Protein AF-A0AAB0A4F9-F1 (afdb_monomer_lite)

Sequence (193 aa):
MYRKQEFYALKTGAAQRNGSITCKDYKPNPCDGDDNRVYEVARSTMNSVENFIMQSMNQLRTELFRALNYKKSVEQQIATEQQKFDQLDRVNSDLVNYINNEYQGAGLSGKSDAVTQLNEIFEHYEQENAKLKNEIRAEEVRNQDKLNELTTVENDVEDLEFQKNNLLKELNECNRTLIILQAIQMNNDYGWT

Foldseek 3Di:
DVVVVVVVVVVVVVVPPPDDDDPVNDDDDPPPDDPVVVVVVVVVVVVVVVVVVVVVVVVVVVVVVVVVVVVVVVVVVVVVVVVVVVVVVVVVVVLQVVLVVLLVVLVHDDDDGSVVSVVVSVVSVVVVVVVVVVVVVVVVVVVVVVVVVVVVVVVVVVVVVVVVVVVVVVVVVVVVVVVVVVVVVVCVVVVDD

pLDDT: mean 82.21, std 19.77, range [41.09, 97.69]

Structure (mmCIF, N/CA/C/O backbone):
data_AF-A0AAB0A4F9-F1
#
_entry.id   AF-A0AAB0A4F9-F1
#
loop_
_atom_site.group_PDB
_atom_site.id
_atom_site.type_symbol
_atom_site.label_atom_id
_atom_site.label_alt_id
_atom_site.label_comp_id
_atom_site.label_asym_id
_atom_site.label_entity_id
_atom_site.label_seq_id
_atom_site.pdbx_PDB_ins_code
_atom_site.Cartn_x
_atom_site.Cartn_y
_atom_site.Cartn_z
_atom_site.occupancy
_atom_site.B_iso_or_equiv
_atom_site.auth_seq_id
_atom_site.auth_comp_id
_atom_site.auth_asym_id
_atom_site.auth_atom_id
_atom_site.pdbx_PDB_model_num
ATOM 1 N N . MET A 1 1 ? -44.468 -38.971 89.617 1.00 54.12 1 MET A N 1
ATOM 2 C CA . MET A 1 1 ? -45.696 -38.994 90.449 1.00 54.12 1 MET A CA 1
ATOM 3 C C . MET A 1 1 ? -45.616 -38.102 91.697 1.00 54.12 1 MET A C 1
ATOM 5 O O . MET A 1 1 ? -46.631 -37.506 92.024 1.00 54.12 1 MET A O 1
ATOM 9 N N . TYR A 1 2 ? -44.443 -37.914 92.318 1.00 41.25 2 TYR A N 1
ATOM 10 C CA . TYR A 1 2 ? -44.255 -37.138 93.563 1.00 41.25 2 TYR A CA 1
ATOM 11 C C . TYR A 1 2 ? -44.703 -35.655 93.504 1.00 41.25 2 TYR A C 1
ATOM 13 O O . TYR A 1 2 ? -45.492 -35.207 94.328 1.00 41.25 2 TYR A O 1
ATOM 21 N N . ARG A 1 3 ? -44.332 -34.913 92.447 1.00 43.09 3 ARG A N 1
ATOM 22 C CA . ARG A 1 3 ? -44.683 -33.479 92.293 1.00 43.09 3 ARG A CA 1
ATOM 23 C C . ARG A 1 3 ? -46.185 -33.185 92.189 1.00 43.09 3 ARG A C 1
ATOM 25 O O . ARG A 1 3 ? -46.627 -32.083 92.493 1.00 43.09 3 ARG A O 1
ATOM 32 N N . LYS A 1 4 ? -46.991 -34.160 91.744 1.00 49.22 4 LYS A N 1
ATOM 33 C CA . LYS A 1 4 ? -48.453 -33.995 91.657 1.00 49.22 4 LYS A CA 1
ATOM 34 C C . LYS A 1 4 ? -49.089 -34.065 93.049 1.00 49.22 4 LYS A C 1
ATOM 36 O O . LYS A 1 4 ? -50.046 -33.347 93.306 1.00 49.22 4 LYS A O 1
ATOM 41 N N . GLN A 1 5 ? -48.540 -34.884 93.947 1.00 48.78 5 GLN A N 1
ATOM 42 C CA . GLN A 1 5 ? -49.024 -35.014 95.324 1.00 48.78 5 GLN A CA 1
ATOM 43 C C . GLN A 1 5 ? -48.669 -33.788 96.176 1.00 48.78 5 GLN A C 1
ATOM 45 O O . GLN A 1 5 ? -49.525 -33.325 96.924 1.00 48.78 5 GLN A O 1
ATOM 50 N N . GLU A 1 6 ? -47.485 -33.192 95.990 1.00 51.84 6 GLU A N 1
ATOM 51 C CA . GLU A 1 6 ? -47.099 -31.935 96.661 1.00 51.84 6 GLU A CA 1
ATOM 52 C C . GLU A 1 6 ? -48.029 -30.769 96.295 1.00 51.84 6 GLU A C 1
ATOM 54 O O . GLU A 1 6 ? -48.472 -30.026 97.170 1.00 51.84 6 GLU A O 1
ATOM 59 N N . PHE A 1 7 ? -48.408 -30.649 95.017 1.00 58.88 7 PHE A N 1
ATOM 60 C CA . PHE A 1 7 ? -49.339 -29.611 94.566 1.00 58.88 7 PHE A CA 1
ATOM 61 C C . PHE A 1 7 ? -50.746 -29.788 95.155 1.00 58.88 7 PHE A C 1
ATOM 63 O O . PHE A 1 7 ? -51.366 -28.817 95.594 1.00 58.88 7 PHE A O 1
ATOM 70 N N . TYR A 1 8 ? -51.255 -31.025 95.202 1.00 52.25 8 TYR A N 1
ATOM 71 C CA . TYR A 1 8 ? -52.563 -31.286 95.802 1.00 52.25 8 TYR A CA 1
ATOM 72 C C . TYR A 1 8 ? -52.555 -31.074 97.319 1.00 52.25 8 TYR A C 1
ATOM 74 O O . TYR A 1 8 ? -53.515 -30.495 97.812 1.00 52.25 8 TYR A O 1
ATOM 82 N N . ALA A 1 9 ? -51.479 -31.439 98.028 1.00 52.88 9 ALA A N 1
ATOM 83 C CA . ALA A 1 9 ? -51.339 -31.219 99.471 1.00 52.88 9 ALA A CA 1
ATOM 84 C C . ALA A 1 9 ? -51.265 -29.725 99.845 1.00 52.88 9 ALA A C 1
ATOM 86 O O . ALA A 1 9 ? -51.894 -29.295 100.812 1.00 52.88 9 ALA A O 1
ATOM 87 N N . LEU A 1 10 ? -50.564 -28.912 99.046 1.00 54.84 10 LEU A N 1
ATOM 88 C CA . LEU A 1 10 ? -50.535 -27.453 99.208 1.00 54.84 10 LEU A CA 1
ATOM 89 C C . LEU A 1 10 ? -51.909 -26.821 98.937 1.00 54.84 10 LEU A C 1
ATOM 91 O O . LEU A 1 10 ? -52.322 -25.900 99.643 1.00 54.84 10 LEU A O 1
ATOM 95 N N . LYS A 1 11 ? -52.656 -27.353 97.961 1.00 51.41 11 LYS A N 1
ATOM 96 C CA . LYS A 1 11 ? -54.004 -26.880 97.622 1.00 51.41 11 LYS A CA 1
ATOM 97 C C . LYS A 1 11 ? -55.040 -27.227 98.699 1.00 51.41 11 LYS A C 1
ATOM 99 O O . LYS A 1 11 ? -55.881 -26.387 99.012 1.00 51.41 11 LYS A O 1
ATOM 104 N N . THR A 1 12 ? -54.985 -28.422 99.293 1.00 50.44 12 THR A N 1
ATOM 105 C CA . THR A 1 12 ? -55.867 -28.790 100.417 1.00 50.44 12 THR A CA 1
ATOM 106 C C . THR A 1 12 ? -55.486 -28.082 101.716 1.00 50.44 12 THR A C 1
ATOM 108 O O . THR A 1 12 ? -56.384 -27.673 102.448 1.00 50.44 12 THR A O 1
ATOM 111 N N . GLY A 1 13 ? -54.194 -27.852 101.979 1.00 49.22 13 GLY A N 1
ATOM 112 C CA . GLY A 1 13 ? -53.738 -27.086 103.145 1.00 49.22 13 GLY A CA 1
ATOM 113 C C . GLY A 1 13 ? -54.144 -25.606 103.106 1.00 49.22 13 GLY A C 1
ATOM 114 O O . GLY A 1 13 ? -54.479 -25.029 104.141 1.00 49.22 13 GLY A O 1
ATOM 115 N N . ALA A 1 14 ? -54.187 -25.002 101.914 1.00 46.56 14 ALA A N 1
ATOM 116 C CA . ALA A 1 14 ? -54.653 -23.626 101.729 1.00 46.56 14 ALA A CA 1
ATOM 117 C C . ALA A 1 14 ? -56.174 -23.474 101.933 1.00 46.56 14 ALA A C 1
ATOM 119 O O . ALA A 1 14 ? -56.624 -22.445 102.428 1.00 46.56 14 ALA A O 1
ATOM 120 N N . ALA A 1 15 ? -56.965 -24.505 101.616 1.00 46.28 15 ALA A N 1
ATOM 121 C CA . ALA A 1 15 ? -58.424 -24.476 101.759 1.00 46.28 15 ALA A CA 1
ATOM 122 C C . ALA A 1 15 ? -58.923 -24.686 103.206 1.00 46.28 15 ALA A C 1
ATOM 124 O O . ALA A 1 15 ? -60.074 -24.377 103.503 1.00 46.28 15 ALA A O 1
ATOM 125 N N . GLN A 1 16 ? -58.080 -25.183 104.121 1.00 44.38 16 GLN A N 1
ATOM 126 C CA . GLN A 1 16 ? -58.454 -25.416 105.526 1.00 44.38 16 GLN A CA 1
ATOM 127 C C . GLN A 1 16 ? -58.268 -24.201 106.449 1.00 44.38 16 GLN A C 1
ATOM 129 O O . GLN A 1 16 ? -58.711 -24.234 107.595 1.00 44.38 16 GLN A O 1
ATOM 134 N N . ARG A 1 17 ? -57.674 -23.097 105.976 1.00 47.41 17 ARG A N 1
ATOM 135 C CA . ARG A 1 17 ? -57.556 -21.851 106.756 1.00 47.41 17 ARG A CA 1
ATOM 136 C C . ARG A 1 17 ? -58.770 -20.954 106.524 1.00 47.41 17 ARG A C 1
ATOM 138 O O . ARG A 1 17 ? -58.655 -19.839 106.028 1.00 47.41 17 ARG A O 1
ATOM 145 N N . ASN A 1 18 ? -59.948 -21.472 106.858 1.00 45.03 18 ASN A N 1
ATOM 146 C CA . ASN A 1 18 ? -61.193 -20.719 106.808 1.00 45.03 18 ASN A CA 1
ATOM 147 C C . ASN A 1 18 ? -61.399 -20.016 108.158 1.00 45.03 18 ASN A C 1
ATOM 149 O O . ASN A 1 18 ? -61.970 -20.568 109.094 1.00 45.03 18 ASN A O 1
ATOM 153 N N . GLY A 1 19 ? -60.860 -18.804 108.260 1.00 44.47 19 GLY A N 1
ATOM 154 C CA . GLY A 1 19 ? -61.033 -17.904 109.393 1.00 44.47 19 GLY A CA 1
ATOM 155 C C . GLY A 1 19 ? -60.689 -16.487 108.957 1.00 44.47 19 GLY A C 1
ATOM 156 O O . GLY A 1 19 ? -59.522 -16.127 108.948 1.00 44.47 19 GLY A O 1
ATOM 157 N N . SER A 1 20 ? -61.713 -15.746 108.520 1.00 47.78 20 SER A N 1
ATOM 158 C CA . SER A 1 20 ? -61.776 -14.290 108.293 1.00 47.78 20 SER A CA 1
ATOM 159 C C . SER A 1 20 ? -60.460 -13.508 108.484 1.00 47.78 20 SER A C 1
ATOM 161 O O . SER A 1 20 ? -60.265 -12.866 109.515 1.00 47.78 20 SER A O 1
ATOM 163 N N . ILE A 1 21 ? -59.588 -13.491 107.472 1.00 46.03 21 ILE A N 1
ATOM 164 C CA . ILE A 1 21 ? -58.507 -12.499 107.385 1.00 46.03 21 ILE A CA 1
ATOM 165 C C . ILE A 1 21 ? -59.094 -11.291 106.658 1.00 46.03 21 ILE A C 1
ATOM 167 O O . ILE A 1 21 ? -59.344 -11.345 105.453 1.00 46.03 21 ILE A O 1
ATOM 171 N N . THR A 1 22 ? -59.359 -10.206 107.382 1.00 48.16 22 THR A N 1
ATOM 172 C CA . THR A 1 22 ? -59.687 -8.932 106.735 1.00 48.16 22 THR A CA 1
ATOM 173 C C . THR A 1 22 ? -58.421 -8.323 106.138 1.00 48.16 22 THR A C 1
ATOM 175 O O . THR A 1 22 ? -57.346 -8.457 106.713 1.00 48.16 22 THR A O 1
ATOM 178 N N . CYS A 1 23 ? -58.519 -7.617 105.002 1.00 43.09 23 CYS A N 1
ATOM 179 C CA . CYS A 1 23 ? -57.364 -7.008 104.312 1.00 43.09 23 CYS A CA 1
ATOM 180 C C . CYS A 1 23 ? -56.484 -6.095 105.193 1.00 43.09 23 CYS A C 1
ATOM 182 O O . CYS A 1 23 ? -55.385 -5.740 104.782 1.00 43.09 23 CYS A O 1
ATOM 184 N N . LYS A 1 24 ? -56.946 -5.708 106.390 1.00 41.47 24 LYS A N 1
ATOM 185 C CA . LYS A 1 24 ? -56.169 -4.942 107.372 1.00 41.47 24 LYS A CA 1
ATOM 186 C C . LYS A 1 24 ? -55.088 -5.764 108.089 1.00 41.47 24 LYS A C 1
ATOM 188 O O . LYS A 1 24 ? -54.148 -5.166 108.599 1.00 41.47 24 LYS A O 1
ATOM 193 N N . ASP A 1 25 ? -55.182 -7.094 108.078 1.00 41.09 25 ASP A N 1
ATOM 194 C CA . ASP A 1 25 ? -54.281 -7.993 108.818 1.00 41.09 25 ASP A CA 1
ATOM 195 C C . ASP A 1 25 ? -53.193 -8.632 107.933 1.00 41.09 25 ASP A C 1
ATOM 197 O O . ASP A 1 25 ? -52.356 -9.399 108.411 1.00 41.09 25 ASP A O 1
ATOM 201 N N . TYR A 1 26 ? -53.168 -8.312 106.633 1.00 44.12 26 TYR A N 1
ATOM 202 C CA . TYR A 1 26 ? -52.135 -8.790 105.716 1.00 44.12 26 TYR A CA 1
ATOM 203 C C . TYR A 1 26 ? -50.852 -7.966 105.884 1.00 44.12 26 TYR A C 1
ATOM 205 O O . TYR A 1 26 ? -50.706 -6.890 105.304 1.00 44.12 26 TYR A O 1
ATOM 213 N N . LYS A 1 27 ? -49.891 -8.480 106.659 1.00 42.53 27 LYS A N 1
ATOM 214 C CA . LYS A 1 27 ? -48.492 -8.053 106.535 1.00 42.53 27 LYS A CA 1
ATOM 215 C C . LYS A 1 27 ? -47.838 -8.877 105.424 1.00 42.53 27 LYS A C 1
ATOM 217 O O . LYS A 1 27 ? -47.766 -10.098 105.577 1.00 42.53 27 LYS A O 1
ATOM 222 N N . PRO A 1 28 ? -47.355 -8.259 104.329 1.00 46.09 28 PRO A N 1
ATOM 223 C CA . PRO A 1 28 ? -46.547 -8.974 103.355 1.00 46.09 28 PRO A CA 1
ATOM 224 C C . PRO A 1 28 ? -45.347 -9.581 104.079 1.00 46.09 28 PRO A C 1
ATOM 226 O O . PRO A 1 28 ? -44.628 -8.881 104.794 1.00 46.09 28 PRO A O 1
ATOM 229 N N . ASN A 1 29 ? -45.165 -10.889 103.923 1.00 41.88 29 ASN A N 1
ATOM 230 C CA . ASN A 1 29 ? -43.947 -11.561 104.345 1.00 41.88 29 ASN A CA 1
ATOM 231 C C . ASN A 1 29 ? -42.782 -10.894 103.591 1.00 41.88 29 ASN A C 1
ATOM 233 O O . ASN A 1 29 ? -42.865 -10.832 102.358 1.00 41.88 29 ASN A O 1
ATOM 237 N N . PRO A 1 30 ? -41.747 -10.355 104.265 1.00 44.12 30 PRO A N 1
ATOM 238 C CA . PRO A 1 30 ? -40.578 -9.861 103.562 1.00 44.12 30 PRO A CA 1
ATOM 239 C C . PRO A 1 30 ? -39.970 -11.076 102.871 1.00 44.12 30 PRO A C 1
ATOM 241 O O . PRO A 1 30 ? -39.515 -12.022 103.513 1.00 44.12 30 PRO A O 1
ATOM 244 N N . CYS A 1 31 ? -40.090 -11.111 101.550 1.00 44.94 31 CYS A N 1
ATOM 245 C CA . CYS A 1 31 ? -39.469 -12.140 100.744 1.00 44.94 31 CYS A CA 1
ATOM 246 C C . CYS A 1 31 ? -37.973 -11.826 100.718 1.00 44.94 31 CYS A C 1
ATOM 248 O O . CYS A 1 31 ? -37.474 -11.189 99.796 1.00 44.94 31 CYS A O 1
ATOM 250 N N . ASP A 1 32 ? -37.271 -12.234 101.773 1.00 48.50 32 ASP A N 1
ATOM 251 C CA . ASP A 1 32 ? -35.822 -12.360 101.758 1.00 48.50 32 ASP A CA 1
ATOM 252 C C . ASP A 1 32 ? -35.464 -13.449 100.741 1.00 48.50 32 ASP A C 1
ATOM 254 O O . ASP A 1 32 ? -35.518 -14.644 101.030 1.00 48.50 32 ASP A O 1
ATOM 258 N N . GLY A 1 33 ? -35.121 -13.020 99.526 1.00 48.00 33 GLY A N 1
ATOM 259 C CA . GLY A 1 33 ? -34.446 -13.857 98.539 1.00 48.00 33 GLY A CA 1
ATOM 260 C C . GLY A 1 33 ? -35.228 -14.090 97.254 1.00 48.00 33 GLY A C 1
ATOM 261 O O . GLY A 1 33 ? -35.796 -15.157 97.077 1.00 48.00 33 GLY A O 1
ATOM 262 N N . ASP A 1 34 ? -35.194 -13.118 96.340 1.00 47.97 34 ASP A N 1
ATOM 263 C CA . ASP A 1 34 ? -34.836 -13.377 94.929 1.00 47.97 34 ASP A CA 1
ATOM 264 C C . ASP A 1 34 ? -34.801 -12.099 94.073 1.00 47.97 34 ASP A C 1
ATOM 266 O O . ASP A 1 34 ? -34.350 -12.152 92.932 1.00 47.97 34 ASP A O 1
ATOM 270 N N . ASP A 1 35 ? -35.205 -10.935 94.596 1.00 48.03 35 ASP A N 1
ATOM 271 C CA . ASP A 1 35 ? -35.247 -9.689 93.809 1.00 48.03 35 ASP A CA 1
ATOM 272 C C . ASP A 1 35 ? -33.879 -9.300 93.222 1.00 48.03 35 ASP A C 1
ATOM 274 O O . ASP A 1 35 ? -33.797 -8.914 92.057 1.00 48.03 35 ASP A O 1
ATOM 278 N N . ASN A 1 36 ? -32.781 -9.503 93.962 1.00 52.56 36 ASN A N 1
ATOM 279 C CA . ASN A 1 36 ? -31.425 -9.302 93.432 1.00 52.56 36 ASN A CA 1
ATOM 280 C C . ASN A 1 36 ? -31.087 -10.275 92.295 1.00 52.56 36 ASN A C 1
ATOM 282 O O . ASN A 1 36 ? -30.420 -9.891 91.341 1.00 52.56 36 ASN A O 1
ATOM 286 N N . ARG A 1 37 ? -31.565 -11.519 92.364 1.00 51.38 37 ARG A N 1
ATOM 287 C CA . ARG A 1 37 ? -31.289 -12.547 91.357 1.00 51.38 37 ARG A CA 1
ATOM 288 C C . ARG A 1 37 ? -32.115 -12.321 90.096 1.00 51.38 37 ARG A C 1
ATOM 290 O O . ARG A 1 37 ? -31.598 -12.475 88.995 1.00 51.38 37 ARG A O 1
ATOM 297 N N . VAL A 1 38 ? -33.371 -11.898 90.241 1.00 54.81 38 VAL A N 1
ATOM 298 C CA . VAL A 1 38 ? -34.219 -11.461 89.122 1.00 54.81 38 VAL A CA 1
ATOM 299 C C . VAL A 1 38 ? -33.610 -10.230 88.448 1.00 54.81 38 VAL A C 1
ATOM 301 O O . VAL A 1 38 ? -33.528 -10.194 87.222 1.00 54.81 38 VAL A O 1
ATOM 304 N N . TYR A 1 39 ? -33.110 -9.262 89.223 1.00 55.03 39 TYR A N 1
ATOM 305 C CA . TYR A 1 39 ? -32.440 -8.076 88.686 1.00 55.03 39 TYR A CA 1
ATOM 306 C C . TYR A 1 39 ? -31.108 -8.418 87.995 1.00 55.03 39 TYR A C 1
ATOM 308 O O . TYR A 1 39 ? -30.830 -7.905 86.913 1.00 55.03 39 TYR A O 1
ATOM 316 N N . GLU A 1 40 ? -30.298 -9.320 88.557 1.00 55.12 40 GLU A N 1
ATOM 317 C CA . GLU A 1 40 ? -29.045 -9.797 87.954 1.00 55.12 40 GLU A CA 1
ATOM 318 C C . GLU A 1 40 ? -29.274 -10.614 86.680 1.00 55.12 40 GLU A C 1
ATOM 320 O O . GLU A 1 40 ? -28.569 -10.408 85.693 1.00 55.12 40 GLU A O 1
ATOM 325 N N . VAL A 1 41 ? -30.273 -11.502 86.660 1.00 60.50 41 VAL A N 1
ATOM 326 C CA . VAL A 1 41 ? -30.636 -12.283 85.468 1.00 60.50 41 VAL A CA 1
ATOM 327 C C . VAL A 1 41 ? -31.206 -11.368 84.389 1.00 60.50 41 VAL A C 1
ATOM 329 O O . VAL A 1 41 ? -30.777 -11.452 83.241 1.00 60.50 41 VAL A O 1
ATOM 332 N N . ALA A 1 42 ? -32.110 -10.445 84.726 1.00 59.41 42 ALA A N 1
ATOM 333 C CA . ALA A 1 42 ? -32.633 -9.475 83.765 1.00 59.41 42 ALA A CA 1
ATOM 334 C C . ALA A 1 42 ? -31.511 -8.594 83.192 1.00 59.41 42 ALA A C 1
ATOM 336 O O . ALA A 1 42 ? -31.433 -8.411 81.977 1.00 59.41 42 ALA A O 1
ATOM 337 N N . ARG A 1 43 ? -30.583 -8.126 84.036 1.00 57.50 43 ARG A N 1
ATOM 338 C CA . ARG A 1 43 ? -29.433 -7.314 83.618 1.00 57.50 43 ARG A CA 1
ATOM 339 C C . ARG A 1 43 ? -28.419 -8.104 82.787 1.00 57.50 43 ARG A C 1
ATOM 341 O O . ARG A 1 43 ? -27.911 -7.570 81.806 1.00 57.50 43 ARG A O 1
ATOM 348 N N . SER A 1 44 ? -28.147 -9.370 83.114 1.00 60.06 44 SER A N 1
ATOM 349 C CA . SER A 1 44 ? -27.257 -10.217 82.305 1.00 60.06 44 SER A CA 1
ATOM 350 C C . SER A 1 44 ? -27.880 -10.551 80.946 1.00 60.06 44 SER A C 1
ATOM 352 O O . SER A 1 44 ? -27.186 -10.528 79.929 1.00 60.06 44 SER A O 1
ATOM 354 N N . THR A 1 45 ? -29.197 -10.770 80.906 1.00 63.31 45 THR A N 1
ATOM 355 C CA . THR A 1 45 ? -29.938 -11.043 79.669 1.00 63.31 45 THR A CA 1
ATOM 356 C C . THR A 1 45 ? -30.009 -9.794 78.789 1.00 63.31 45 THR A C 1
ATOM 358 O O . THR A 1 45 ? -29.769 -9.885 77.589 1.00 63.31 45 THR A O 1
ATOM 361 N N . MET A 1 46 ? -30.245 -8.613 79.372 1.00 65.25 46 MET A N 1
ATOM 362 C CA . MET A 1 46 ? -30.195 -7.334 78.652 1.00 65.25 46 MET A CA 1
ATOM 363 C C . MET A 1 46 ? -28.799 -7.051 78.088 1.00 65.25 46 MET A C 1
ATOM 365 O O . MET A 1 46 ? -28.686 -6.782 76.897 1.00 65.25 46 MET A O 1
ATOM 369 N N . ASN A 1 47 ? -27.738 -7.214 78.885 1.00 67.94 47 ASN A N 1
ATOM 370 C CA . ASN A 1 47 ? -26.359 -7.043 78.410 1.00 67.94 47 ASN A CA 1
ATOM 371 C C . ASN A 1 47 ? -26.000 -8.046 77.294 1.00 67.94 47 ASN A C 1
ATOM 373 O O . ASN A 1 47 ? -25.262 -7.716 76.370 1.00 67.94 47 ASN A O 1
ATOM 377 N N . SER A 1 48 ? -26.511 -9.279 77.367 1.00 69.75 48 SER A N 1
ATOM 378 C CA . SER A 1 48 ? -26.332 -10.307 76.332 1.00 69.75 48 SER A CA 1
ATOM 379 C C . SER A 1 48 ? -27.002 -9.912 75.011 1.00 69.75 48 SER A C 1
ATOM 381 O O . SER A 1 48 ? -26.374 -9.967 73.952 1.00 69.75 48 SER A O 1
ATOM 383 N N . VAL A 1 49 ? -28.251 -9.441 75.075 1.00 74.31 49 VAL A N 1
ATOM 384 C CA . VAL A 1 49 ? -28.999 -8.957 73.907 1.00 74.31 49 VAL A CA 1
ATOM 385 C C . VAL A 1 49 ? -28.335 -7.717 73.306 1.00 74.31 49 VAL A C 1
ATOM 387 O O . VAL A 1 49 ? -28.170 -7.640 72.091 1.00 74.31 49 VAL A O 1
ATOM 390 N N . GLU A 1 50 ? -27.897 -6.774 74.135 1.00 74.38 50 GLU A N 1
ATOM 391 C CA . GLU A 1 50 ? -27.232 -5.547 73.692 1.00 74.38 50 GLU A CA 1
ATOM 392 C C . GLU A 1 50 ? -25.890 -5.845 73.001 1.00 74.38 50 GLU A C 1
ATOM 394 O O . GLU A 1 50 ? -25.628 -5.341 71.906 1.00 74.38 50 GLU A O 1
ATOM 399 N N . ASN A 1 51 ? -25.092 -6.766 73.556 1.00 80.06 51 ASN A N 1
ATOM 400 C CA . ASN A 1 51 ? -23.858 -7.247 72.928 1.00 80.06 51 ASN A CA 1
ATOM 401 C C . ASN A 1 51 ? -24.117 -7.962 71.593 1.00 80.06 51 ASN A C 1
ATOM 403 O O . ASN A 1 51 ? -23.394 -7.726 70.622 1.00 80.06 51 ASN A O 1
ATOM 407 N N . PHE A 1 52 ? -25.150 -8.805 71.513 1.00 82.69 52 PHE A N 1
ATOM 408 C CA . PHE A 1 52 ? -25.527 -9.490 70.273 1.00 82.69 52 PHE A CA 1
ATOM 409 C C . PHE A 1 52 ? -25.975 -8.502 69.183 1.00 82.69 52 PHE A C 1
ATOM 411 O O . PHE A 1 52 ? -25.563 -8.622 68.025 1.00 82.69 52 PHE A O 1
ATOM 418 N N . ILE A 1 53 ? -26.765 -7.487 69.549 1.00 83.44 53 ILE A N 1
ATOM 419 C CA . ILE A 1 53 ? -27.187 -6.413 68.638 1.00 83.44 53 ILE A CA 1
ATOM 420 C C . ILE A 1 53 ? -25.972 -5.613 68.158 1.00 83.44 53 ILE A C 1
ATOM 422 O O . ILE A 1 53 ? -25.841 -5.376 66.956 1.00 83.44 53 ILE A O 1
ATOM 426 N N . MET A 1 54 ? -25.051 -5.244 69.055 1.00 86.38 54 MET A N 1
ATOM 427 C CA . MET A 1 54 ? -23.813 -4.548 68.686 1.00 86.38 54 MET A CA 1
ATOM 428 C C . MET A 1 54 ? -22.945 -5.366 67.724 1.00 86.38 5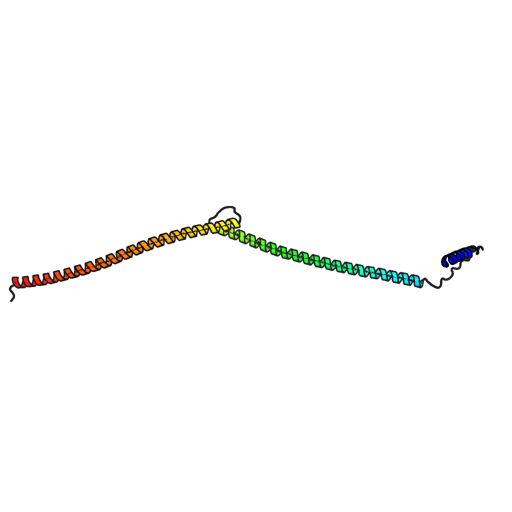4 MET A C 1
ATOM 430 O O . MET A 1 54 ? -22.447 -4.824 66.736 1.00 86.38 54 MET A O 1
ATOM 434 N N . GLN A 1 55 ? -22.771 -6.666 67.977 1.00 85.62 55 GLN A N 1
ATOM 435 C CA . GLN A 1 55 ? -22.006 -7.553 67.096 1.00 85.62 55 GLN A CA 1
ATOM 436 C C . GLN A 1 55 ? -22.656 -7.678 65.716 1.00 85.62 55 GLN A C 1
ATOM 438 O O . GLN A 1 55 ? -21.972 -7.513 64.705 1.00 85.62 55 GLN A O 1
ATOM 443 N N . SER A 1 56 ? -23.974 -7.876 65.673 1.00 86.88 56 SER A N 1
ATOM 444 C CA . SER A 1 56 ? -24.737 -7.975 64.424 1.00 86.88 56 SER A CA 1
ATOM 445 C C . SER A 1 56 ? -24.666 -6.673 63.616 1.00 86.88 56 SER A C 1
ATOM 447 O O . SER A 1 56 ? -24.420 -6.691 62.411 1.00 86.88 56 SER A O 1
ATOM 449 N N . MET A 1 57 ? -24.794 -5.519 64.280 1.00 88.81 57 MET A N 1
ATOM 450 C CA . MET A 1 57 ? -24.649 -4.197 63.657 1.00 88.81 57 MET A CA 1
ATOM 451 C C . MET A 1 57 ? -23.234 -3.955 63.119 1.00 88.81 57 MET A C 1
ATOM 453 O O . MET A 1 57 ? -23.073 -3.383 62.040 1.00 88.81 57 MET A O 1
ATOM 457 N N . ASN A 1 58 ? -22.198 -4.402 63.833 1.00 91.62 58 ASN A N 1
ATOM 458 C CA . ASN A 1 58 ? -20.812 -4.290 63.373 1.00 91.62 58 ASN A CA 1
ATOM 459 C C . ASN A 1 58 ? -20.518 -5.196 62.170 1.00 91.62 58 ASN A C 1
ATOM 461 O O . ASN A 1 58 ? -19.797 -4.778 61.259 1.00 91.62 58 ASN A O 1
ATOM 465 N N . GLN A 1 59 ? -21.092 -6.401 62.126 1.00 90.88 59 GLN A N 1
ATOM 466 C CA . GLN A 1 59 ? -21.003 -7.285 60.961 1.00 90.88 59 GLN A CA 1
ATOM 467 C C . GLN A 1 59 ? -21.682 -6.652 59.741 1.00 90.88 59 GLN A C 1
ATOM 469 O O . GLN A 1 59 ? -21.029 -6.478 58.712 1.00 90.88 59 GLN A O 1
ATOM 474 N N . LEU A 1 60 ? -22.924 -6.181 59.891 1.00 92.75 60 LEU A N 1
ATOM 475 C CA . LEU A 1 60 ? -23.665 -5.470 58.840 1.00 92.75 60 LEU A CA 1
ATOM 476 C C . LEU A 1 60 ? -22.916 -4.239 58.316 1.00 92.75 60 LEU A C 1
ATOM 478 O O . LEU A 1 60 ? -22.821 -4.034 57.108 1.00 92.75 60 LEU A O 1
ATOM 482 N N . ARG A 1 61 ? -22.334 -3.424 59.205 1.00 92.75 61 ARG A N 1
ATOM 483 C CA . ARG A 1 61 ? -21.509 -2.270 58.804 1.00 92.75 61 ARG A CA 1
ATOM 484 C C . ARG A 1 61 ? -20.285 -2.698 58.004 1.00 92.75 61 ARG A C 1
ATOM 486 O O . ARG A 1 61 ? -19.957 -2.062 57.007 1.00 92.75 61 ARG A O 1
ATOM 493 N N . THR A 1 62 ? -19.619 -3.767 58.429 1.00 93.38 62 THR A N 1
ATOM 494 C CA . THR A 1 62 ? -18.434 -4.296 57.742 1.00 93.38 62 THR A CA 1
ATOM 495 C C . THR A 1 62 ? -18.783 -4.797 56.342 1.00 93.38 62 THR A C 1
ATOM 497 O O . THR A 1 62 ? -18.079 -4.486 55.381 1.00 93.38 62 THR A O 1
ATOM 500 N N . GLU A 1 63 ? -19.883 -5.537 56.209 1.00 94.31 63 GLU A N 1
ATOM 501 C CA . GLU A 1 63 ? -20.388 -6.017 54.920 1.00 94.31 63 GLU A CA 1
ATOM 502 C C . GLU A 1 63 ? -20.807 -4.865 54.008 1.00 94.31 63 GLU A C 1
ATOM 504 O O . GLU A 1 63 ? -20.434 -4.854 52.835 1.00 94.31 63 GLU A O 1
ATOM 509 N N . LEU A 1 64 ? -21.478 -3.847 54.554 1.00 95.19 64 LEU A N 1
ATOM 510 C CA . LEU A 1 64 ? -21.823 -2.638 53.812 1.00 95.19 64 LEU A CA 1
ATOM 511 C C . LEU A 1 64 ? -20.570 -1.923 53.288 1.00 95.19 64 LEU A C 1
ATOM 513 O O . LEU A 1 64 ? -20.518 -1.567 52.113 1.00 95.19 64 LEU A O 1
ATOM 517 N N . PHE A 1 65 ? -19.532 -1.758 54.114 1.00 95.56 65 PHE A N 1
ATOM 518 C CA . PHE A 1 65 ? -18.260 -1.178 53.671 1.00 95.56 65 PHE A CA 1
ATOM 519 C C . PHE A 1 65 ? -17.593 -2.009 52.570 1.00 95.56 65 PHE A C 1
ATOM 521 O O . PHE A 1 65 ? -17.103 -1.446 51.591 1.00 95.56 65 PHE A O 1
ATOM 528 N N . ARG A 1 66 ? -17.597 -3.343 52.688 1.00 93.69 66 ARG A N 1
ATOM 529 C CA . ARG A 1 66 ? -17.079 -4.234 51.636 1.00 93.69 66 ARG A CA 1
ATOM 530 C C . ARG A 1 66 ? -17.855 -4.075 50.332 1.00 93.69 66 ARG A C 1
ATOM 532 O O . ARG A 1 66 ? -17.231 -3.935 49.284 1.00 93.69 66 ARG A O 1
ATOM 539 N N . ALA A 1 67 ? -19.185 -4.039 50.394 1.00 95.31 67 ALA A N 1
ATOM 540 C CA . ALA A 1 67 ? -20.040 -3.860 49.225 1.00 95.31 67 ALA A CA 1
ATOM 541 C C . ALA A 1 67 ? -19.826 -2.490 48.560 1.00 95.31 67 ALA A C 1
ATOM 543 O O . ALA A 1 67 ? -19.701 -2.414 47.339 1.00 95.31 67 ALA A O 1
ATOM 544 N N . LEU A 1 68 ? -19.712 -1.416 49.348 1.00 95.19 68 LEU A N 1
ATOM 545 C CA . LEU A 1 68 ? -19.418 -0.071 48.842 1.00 95.19 68 LEU A CA 1
ATOM 546 C C . LEU A 1 68 ? -18.040 0.002 48.173 1.00 95.19 68 LEU A C 1
ATOM 548 O O . LEU A 1 68 ? -17.911 0.573 47.091 1.00 95.19 68 LEU A O 1
ATOM 552 N N . ASN A 1 69 ? -17.021 -0.613 48.778 1.00 95.75 69 ASN A N 1
ATOM 553 C CA . ASN A 1 69 ? -15.681 -0.678 48.195 1.00 95.75 69 ASN A CA 1
ATOM 554 C C . ASN A 1 69 ? -15.665 -1.492 46.896 1.00 95.75 69 ASN A C 1
ATOM 556 O O . ASN A 1 69 ? -15.051 -1.070 45.918 1.00 95.75 69 ASN A O 1
ATOM 560 N N . TYR A 1 70 ? -16.373 -2.623 46.863 1.00 95.75 70 TYR A N 1
ATOM 561 C CA . TYR A 1 70 ? -16.511 -3.431 45.656 1.00 95.75 70 TYR A CA 1
ATOM 562 C C . TYR A 1 70 ? -17.215 -2.656 44.538 1.00 95.75 70 TYR A C 1
ATOM 564 O O . TYR A 1 70 ? -16.691 -2.581 43.430 1.00 95.75 70 TYR A O 1
ATOM 572 N N . LYS A 1 71 ? -18.339 -1.992 44.841 1.00 96.69 71 LYS A N 1
ATOM 573 C CA . LYS A 1 71 ? -19.047 -1.125 43.889 1.00 96.69 71 LYS A CA 1
ATOM 574 C C . LYS A 1 71 ? -18.111 -0.067 43.299 1.00 96.69 71 LYS A C 1
ATOM 576 O O . LYS A 1 71 ? -18.038 0.061 42.082 1.00 96.69 71 LYS A O 1
ATOM 581 N N . LYS A 1 72 ? -17.352 0.635 44.145 1.00 96.44 72 LYS A N 1
ATOM 582 C CA . LYS A 1 72 ? -16.391 1.651 43.695 1.00 96.44 72 LYS A CA 1
ATOM 583 C C . LYS A 1 72 ? -15.305 1.059 42.788 1.00 96.44 72 LYS A C 1
ATOM 585 O O . LYS A 1 72 ? -14.942 1.674 41.791 1.00 96.44 72 LYS A O 1
ATOM 590 N N . SER A 1 73 ? -14.805 -0.136 43.109 1.00 97.06 73 SER A N 1
ATOM 591 C CA . SER A 1 73 ? -13.835 -0.841 42.261 1.00 97.06 73 SER A CA 1
ATOM 592 C C . SER A 1 73 ? -14.420 -1.194 40.892 1.00 97.06 73 SER A C 1
ATOM 594 O O . SER A 1 73 ? -13.723 -1.067 39.889 1.00 97.06 73 SER A O 1
ATOM 596 N N . VAL A 1 74 ? -15.682 -1.628 40.834 1.00 97.38 74 VAL A N 1
ATOM 597 C CA . VAL A 1 74 ? -16.366 -1.939 39.570 1.00 97.38 74 VAL A CA 1
ATOM 598 C C . VAL A 1 74 ? -16.587 -0.668 38.746 1.00 97.38 74 VAL A C 1
ATOM 600 O O . VAL A 1 74 ? -16.293 -0.660 37.556 1.00 97.38 74 VAL A O 1
ATOM 603 N N . GLU A 1 75 ? -17.022 0.431 39.366 1.00 97.44 75 GLU A N 1
ATOM 604 C CA . GLU A 1 75 ? -17.181 1.729 38.688 1.00 97.44 75 GLU A CA 1
ATOM 605 C C . GLU A 1 75 ? -15.861 2.220 38.070 1.00 97.44 75 GLU A C 1
ATOM 607 O O . GLU A 1 75 ? -15.845 2.708 36.940 1.00 97.44 75 GLU A O 1
ATOM 612 N N . GLN A 1 76 ? -14.737 2.035 38.769 1.00 97.06 76 GLN A N 1
ATOM 613 C CA . GLN A 1 76 ? -13.407 2.358 38.241 1.00 97.06 76 GLN A CA 1
ATOM 614 C C . GLN A 1 76 ? -13.007 1.468 37.057 1.00 97.06 76 GLN A C 1
ATOM 616 O O . GLN A 1 76 ? -12.433 1.967 36.086 1.00 97.06 76 GLN A O 1
ATOM 621 N N . GLN A 1 77 ? -13.316 0.168 37.111 1.00 97.31 77 GLN A N 1
ATOM 622 C CA . GLN A 1 77 ? -13.068 -0.751 35.995 1.00 97.31 77 GLN A CA 1
ATOM 623 C C . GLN A 1 77 ? -13.894 -0.358 34.768 1.00 97.31 77 GLN A C 1
ATOM 625 O O . GLN A 1 77 ? -13.337 -0.255 33.680 1.00 97.31 77 GLN A O 1
ATOM 630 N N . ILE A 1 78 ? -15.181 -0.045 34.949 1.00 97.62 78 ILE A N 1
ATOM 631 C CA . ILE A 1 78 ? -16.060 0.425 33.868 1.00 97.62 78 ILE A CA 1
ATOM 632 C C . ILE A 1 78 ? -15.494 1.693 33.225 1.00 97.62 78 ILE A C 1
ATOM 634 O O . ILE A 1 78 ? -15.375 1.756 32.006 1.00 97.62 78 ILE A O 1
ATOM 638 N N . ALA A 1 79 ? -15.093 2.684 34.027 1.00 97.12 79 ALA A N 1
ATOM 639 C CA . ALA A 1 79 ? -14.512 3.919 33.504 1.00 97.12 79 ALA A CA 1
ATOM 640 C C . ALA A 1 79 ? -13.214 3.667 32.714 1.00 97.12 79 ALA A C 1
ATOM 642 O O . ALA A 1 79 ? -12.982 4.295 31.683 1.00 97.12 79 ALA A O 1
ATOM 643 N N . THR A 1 80 ? -12.385 2.730 33.178 1.00 97.50 80 THR A N 1
ATOM 644 C CA . THR A 1 80 ? -11.132 2.359 32.504 1.00 97.50 80 THR A CA 1
ATOM 645 C C . THR A 1 80 ? -11.396 1.667 31.168 1.00 97.50 80 THR A C 1
ATOM 647 O O . THR A 1 80 ? -10.771 2.007 30.166 1.00 97.50 80 THR A O 1
ATOM 650 N N . GLU A 1 81 ? -12.329 0.715 31.126 1.00 97.19 81 GLU A N 1
ATOM 651 C CA . GLU A 1 81 ? -12.688 0.029 29.882 1.00 97.19 81 GLU A CA 1
ATOM 652 C C . GLU A 1 81 ? -13.377 0.976 28.892 1.00 97.19 81 GLU A C 1
ATOM 654 O O . GLU A 1 81 ? -13.079 0.926 27.701 1.00 97.19 81 GLU A O 1
ATOM 659 N N . GLN A 1 82 ? -14.200 1.914 29.373 1.00 97.62 82 GLN A N 1
ATOM 660 C CA . GLN A 1 82 ? -14.787 2.948 28.520 1.00 97.62 82 GLN A CA 1
ATOM 661 C C . GLN A 1 82 ? -13.708 3.828 27.878 1.00 97.62 82 GLN A C 1
ATOM 663 O O . GLN A 1 82 ? -13.758 4.079 26.680 1.00 97.62 82 GLN A O 1
ATOM 668 N N . GLN A 1 83 ? -12.685 4.240 28.634 1.00 97.44 83 GLN A N 1
ATOM 669 C CA . GLN A 1 83 ? -11.569 5.006 28.068 1.00 97.44 83 GLN A CA 1
ATOM 670 C C . GLN A 1 83 ? -10.818 4.233 26.978 1.00 97.44 83 GLN A C 1
ATOM 672 O O . GLN A 1 83 ? -10.432 4.826 25.972 1.00 97.44 83 GLN A O 1
ATOM 677 N N . LYS A 1 84 ? -10.610 2.921 27.154 1.00 97.38 84 LYS A N 1
ATOM 678 C CA . LYS A 1 84 ? -9.992 2.076 26.119 1.00 97.38 84 LYS A CA 1
ATOM 679 C C . LYS A 1 84 ? -10.877 1.967 24.883 1.00 97.38 84 LYS A C 1
ATOM 681 O O . LYS A 1 84 ? -10.369 2.062 23.770 1.00 97.38 84 LYS A O 1
ATOM 686 N N . PHE A 1 85 ? -12.182 1.787 25.074 1.00 97.69 85 PHE A N 1
ATOM 687 C CA . PHE A 1 85 ? -13.145 1.758 23.978 1.00 97.69 85 PHE A CA 1
ATOM 688 C C . PHE A 1 85 ? -13.111 3.067 23.181 1.00 97.69 85 PHE A C 1
ATOM 690 O O . PHE A 1 85 ? -12.931 3.033 21.969 1.00 97.69 85 PHE A O 1
ATOM 697 N N . ASP A 1 86 ? -13.170 4.214 23.860 1.00 97.50 86 ASP A N 1
ATOM 698 C CA . ASP A 1 86 ? -13.130 5.531 23.218 1.00 97.50 86 ASP A CA 1
ATOM 699 C C . ASP A 1 86 ? -11.813 5.762 22.451 1.00 97.50 86 ASP A C 1
ATOM 701 O O . ASP A 1 86 ? -11.793 6.424 21.414 1.00 97.50 86 ASP A O 1
ATOM 705 N N . GLN A 1 87 ? -10.690 5.228 22.949 1.00 97.00 87 GLN A N 1
ATOM 706 C CA . GLN A 1 87 ? -9.407 5.268 22.239 1.00 97.00 87 GLN A CA 1
ATOM 707 C C . GLN A 1 87 ? -9.431 4.413 20.969 1.00 97.00 87 GLN A C 1
ATOM 709 O O . GLN A 1 87 ? -8.988 4.878 19.920 1.00 97.00 87 GLN A O 1
ATOM 714 N N . LEU A 1 88 ? -9.949 3.186 21.053 1.00 97.31 88 LEU A N 1
ATOM 715 C CA . LEU A 1 88 ? -10.063 2.291 19.901 1.00 97.31 88 LEU A CA 1
ATOM 716 C C . LEU A 1 88 ? -10.996 2.861 18.831 1.00 97.31 88 LEU A C 1
ATOM 718 O O . LEU A 1 88 ? -10.671 2.781 17.650 1.00 97.31 88 LEU A O 1
ATOM 722 N N . ASP A 1 89 ? -12.106 3.475 19.233 1.00 97.12 89 ASP A N 1
ATOM 723 C CA . ASP A 1 89 ? -13.061 4.094 18.313 1.00 97.12 89 ASP A CA 1
ATOM 724 C C . ASP A 1 89 ? -12.431 5.259 17.533 1.00 97.12 89 ASP A C 1
ATOM 726 O O . ASP A 1 89 ? -12.551 5.334 16.309 1.00 97.12 89 ASP A O 1
ATOM 730 N N . ARG A 1 90 ? -11.645 6.110 18.211 1.00 96.00 90 ARG A N 1
ATOM 731 C CA . ARG A 1 90 ? -10.875 7.179 17.549 1.00 96.00 90 ARG A CA 1
ATOM 732 C C . ARG A 1 90 ? -9.865 6.628 16.552 1.00 96.00 90 ARG A C 1
ATOM 734 O O . ARG A 1 90 ? -9.844 7.078 15.413 1.00 96.00 90 ARG A O 1
ATOM 741 N N . VAL A 1 91 ? -9.070 5.634 16.954 1.00 96.31 91 VAL A N 1
ATOM 742 C CA . VAL A 1 91 ? -8.081 5.004 16.062 1.00 96.31 91 VAL A CA 1
ATOM 743 C C . VAL A 1 91 ? -8.767 4.374 14.852 1.00 96.31 91 VAL A C 1
ATOM 745 O O . VAL A 1 91 ? -8.282 4.502 13.731 1.00 96.31 91 VAL A O 1
ATOM 748 N N . ASN A 1 92 ? -9.911 3.723 15.055 1.00 95.69 92 ASN A N 1
ATOM 749 C CA . ASN A 1 92 ? -10.685 3.148 13.965 1.00 95.69 92 ASN A CA 1
ATOM 750 C C . ASN A 1 92 ? -11.193 4.232 13.001 1.00 95.69 92 ASN A C 1
ATOM 752 O O . ASN A 1 92 ? -11.072 4.079 11.789 1.00 95.69 92 ASN A O 1
ATOM 756 N N . SER A 1 93 ? -11.694 5.356 13.521 1.00 95.38 93 SER A N 1
ATOM 757 C CA . SER A 1 93 ? -12.089 6.496 12.688 1.00 95.38 93 SER A CA 1
ATOM 758 C C . SER A 1 93 ? -10.909 7.085 11.910 1.00 95.38 93 SER A C 1
ATOM 760 O O . SER A 1 93 ? -11.070 7.423 10.738 1.00 95.38 93 SER A O 1
ATOM 762 N N . ASP A 1 94 ? -9.735 7.206 12.531 1.00 96.19 94 ASP A N 1
ATOM 763 C CA . ASP A 1 94 ? -8.525 7.708 11.873 1.00 96.19 94 ASP A CA 1
ATOM 764 C C . ASP A 1 94 ? -8.083 6.775 10.739 1.00 96.19 94 ASP A C 1
ATOM 766 O O . ASP A 1 94 ? -7.759 7.243 9.648 1.00 96.19 94 ASP A O 1
ATOM 770 N N . LEU A 1 95 ? -8.140 5.457 10.957 1.00 95.94 95 LEU A N 1
ATOM 771 C CA . LEU A 1 95 ? -7.840 4.456 9.931 1.00 95.94 95 LEU A CA 1
ATOM 772 C C . LEU A 1 95 ? -8.821 4.523 8.760 1.00 95.94 95 LEU A C 1
ATOM 774 O O . LEU A 1 95 ? -8.392 4.528 7.610 1.00 95.94 95 LEU A O 1
ATOM 778 N N . VAL A 1 96 ? -10.124 4.620 9.031 1.00 94.88 96 VAL A N 1
ATOM 779 C CA . VAL A 1 96 ? -11.145 4.765 7.981 1.00 94.88 96 VAL A CA 1
ATOM 780 C C . VAL A 1 96 ? -10.907 6.036 7.162 1.00 94.88 96 VAL A C 1
ATOM 782 O O . VAL A 1 96 ? -10.972 5.999 5.934 1.00 94.88 96 VAL A O 1
ATOM 785 N N . ASN A 1 97 ? -10.572 7.149 7.818 1.00 94.75 97 ASN A N 1
ATOM 786 C CA . ASN A 1 97 ? -10.252 8.399 7.131 1.00 94.75 97 ASN A CA 1
ATOM 787 C C . ASN A 1 97 ? -8.980 8.281 6.285 1.00 94.75 97 ASN A C 1
ATOM 789 O O . ASN A 1 97 ? -8.953 8.768 5.156 1.00 94.75 97 ASN A O 1
ATOM 793 N N . TYR A 1 98 ? -7.942 7.626 6.810 1.00 95.62 98 TYR A N 1
ATOM 794 C CA . TYR A 1 98 ? -6.709 7.366 6.074 1.00 95.62 98 TYR A CA 1
ATOM 795 C C . TYR A 1 98 ? -6.981 6.547 4.808 1.00 95.62 98 TYR A C 1
ATOM 797 O O . TYR A 1 98 ? -6.606 6.972 3.720 1.00 95.62 98 TYR A O 1
ATOM 805 N N . ILE A 1 99 ? -7.718 5.439 4.930 1.00 95.25 99 ILE A N 1
ATOM 806 C CA . ILE A 1 99 ? -8.098 4.591 3.792 1.00 95.25 99 ILE A CA 1
ATOM 807 C C . ILE A 1 99 ? -8.881 5.396 2.753 1.00 95.25 99 ILE A C 1
ATOM 809 O O . ILE A 1 99 ? -8.581 5.318 1.566 1.00 95.25 99 ILE A O 1
ATOM 813 N N . ASN A 1 100 ? -9.838 6.219 3.183 1.00 94.69 100 ASN A N 1
ATOM 814 C CA . ASN A 1 100 ? -10.602 7.052 2.262 1.00 94.69 100 ASN A CA 1
ATOM 815 C C . ASN A 1 100 ? -9.729 8.107 1.552 1.00 94.69 100 ASN A C 1
ATOM 817 O O . ASN A 1 100 ? -9.963 8.406 0.382 1.00 94.69 100 ASN A O 1
ATOM 821 N N . ASN A 1 101 ? -8.722 8.665 2.227 1.00 94.81 101 ASN A N 1
ATOM 822 C CA . ASN A 1 101 ? -7.781 9.597 1.603 1.00 94.81 101 ASN A CA 1
ATOM 823 C C . ASN A 1 101 ? -6.908 8.898 0.554 1.00 94.81 101 ASN A C 1
ATOM 825 O O . ASN A 1 101 ? -6.748 9.433 -0.539 1.00 94.81 101 ASN A O 1
ATOM 829 N N . GLU A 1 102 ? -6.385 7.708 0.858 1.00 94.69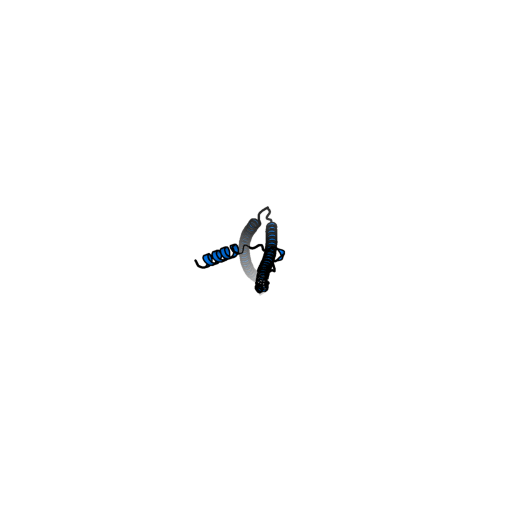 102 GLU A N 1
ATOM 830 C CA . GLU A 1 102 ? -5.618 6.898 -0.101 1.00 94.69 102 GLU A CA 1
ATOM 831 C C . GLU A 1 102 ? -6.486 6.491 -1.301 1.00 94.69 102 GLU A C 1
ATOM 833 O O . GLU A 1 102 ? -6.055 6.591 -2.447 1.00 94.69 102 GLU A O 1
ATOM 838 N N . TYR A 1 103 ? -7.749 6.132 -1.057 1.00 95.94 103 TYR A N 1
ATOM 839 C CA . TYR A 1 103 ? -8.725 5.806 -2.097 1.00 95.94 103 TYR A CA 1
ATOM 840 C C . TYR A 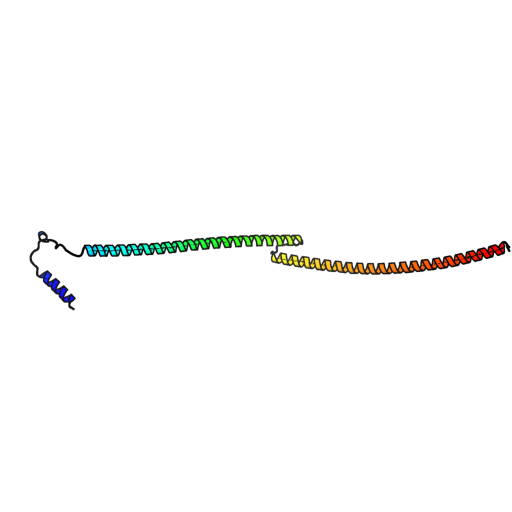1 103 ? -8.920 6.967 -3.081 1.00 95.94 103 TYR A C 1
ATOM 842 O O . TYR A 1 103 ? -8.831 6.795 -4.296 1.00 95.94 103 TYR A O 1
ATOM 850 N N . GLN A 1 104 ? -9.116 8.178 -2.553 1.00 93.94 104 GLN A N 1
ATOM 851 C CA . GLN A 1 104 ? -9.221 9.390 -3.367 1.00 93.94 104 GLN A CA 1
ATOM 852 C C . GLN A 1 104 ? -7.891 9.759 -4.039 1.00 93.94 104 GLN A C 1
ATOM 854 O O . GLN A 1 104 ? -7.894 10.240 -5.171 1.00 93.94 104 GLN A O 1
ATOM 859 N N . GLY A 1 105 ? -6.761 9.526 -3.365 1.00 93.38 105 GLY A N 1
ATOM 860 C CA . GLY A 1 105 ? -5.415 9.740 -3.899 1.00 93.38 105 GLY A CA 1
ATOM 861 C C . GLY A 1 105 ? -5.105 8.853 -5.106 1.00 93.38 105 GLY A C 1
ATOM 862 O O . GLY A 1 105 ? -4.500 9.325 -6.066 1.00 93.38 105 GLY A O 1
ATOM 863 N N . ALA A 1 106 ? -5.612 7.619 -5.109 1.00 91.88 106 ALA A N 1
ATOM 864 C CA . ALA A 1 106 ? -5.595 6.708 -6.253 1.00 91.88 106 ALA A CA 1
ATOM 865 C C . ALA A 1 106 ? -6.591 7.105 -7.370 1.00 91.88 106 ALA A C 1
ATOM 867 O O . ALA A 1 106 ? -6.747 6.393 -8.358 1.00 91.88 106 ALA A O 1
ATOM 868 N N . GLY A 1 107 ? -7.308 8.228 -7.226 1.00 91.88 107 GLY A N 1
ATOM 869 C CA . GLY A 1 107 ? -8.315 8.683 -8.188 1.00 91.88 107 GLY A CA 1
ATOM 870 C C . GLY A 1 107 ? -9.587 7.830 -8.208 1.00 91.88 107 GLY A C 1
ATOM 871 O O . GLY A 1 107 ? -10.418 7.992 -9.106 1.00 91.88 107 GLY A O 1
ATOM 872 N N . LEU A 1 108 ? -9.757 6.933 -7.234 1.00 92.44 108 LEU A N 1
ATOM 873 C CA . LEU A 1 108 ? -10.953 6.116 -7.084 1.00 92.44 108 LEU A CA 1
ATOM 874 C C . LEU A 1 108 ? -12.057 6.943 -6.411 1.00 92.44 108 LEU A C 1
ATOM 876 O O . LEU A 1 108 ? -11.812 7.858 -5.621 1.00 92.44 108 LEU A O 1
ATOM 880 N N . SER A 1 109 ? -13.311 6.662 -6.763 1.00 88.00 109 SER A N 1
ATOM 881 C CA . SER A 1 109 ? -14.456 7.408 -6.242 1.00 88.00 109 SER A CA 1
ATOM 882 C C . SER A 1 109 ? -15.685 6.519 -6.121 1.00 88.00 109 SER A C 1
ATOM 884 O O . SER A 1 109 ? -15.915 5.632 -6.938 1.00 88.00 109 SER A O 1
ATOM 886 N N . GLY A 1 110 ? -16.490 6.768 -5.092 1.00 85.31 110 GLY A N 1
ATOM 887 C CA . GLY A 1 110 ? -17.652 5.948 -4.771 1.00 85.31 110 GLY A CA 1
ATOM 888 C C . GLY A 1 110 ? -17.923 5.936 -3.273 1.00 85.31 110 GLY A C 1
ATOM 889 O O . GLY A 1 110 ? -17.088 6.356 -2.474 1.00 85.31 110 GLY A O 1
ATOM 890 N N . LYS A 1 111 ? -19.119 5.482 -2.885 1.00 77.88 111 LYS A N 1
ATOM 891 C CA . LYS A 1 111 ? -19.422 5.150 -1.488 1.00 77.88 111 LYS A CA 1
ATOM 892 C C . LYS A 1 111 ? -19.276 3.645 -1.308 1.00 77.88 111 LYS A C 1
ATOM 894 O O . LYS A 1 111 ? -20.201 2.904 -1.629 1.00 77.88 111 LYS A O 1
ATOM 899 N N . SER A 1 112 ? -18.140 3.230 -0.777 1.00 85.75 112 SER A N 1
ATOM 900 C CA . SER A 1 112 ? -17.855 1.863 -0.347 1.00 85.75 112 SER A CA 1
ATOM 901 C C . SER A 1 112 ? -17.344 1.885 1.095 1.00 85.75 112 SER A C 1
ATOM 903 O O . SER A 1 112 ? -16.945 2.931 1.612 1.00 85.75 112 SER A O 1
ATOM 905 N N . ASP A 1 113 ? -17.451 0.758 1.793 1.00 92.44 113 ASP A N 1
ATOM 906 C CA . ASP A 1 113 ? -16.861 0.614 3.121 1.00 92.44 113 ASP A CA 1
ATOM 907 C C . ASP A 1 113 ? -15.328 0.533 3.030 1.00 92.44 113 ASP A C 1
ATOM 909 O O . ASP A 1 113 ? -14.766 0.216 1.980 1.00 92.44 113 ASP A O 1
ATOM 913 N N . ALA A 1 114 ? -14.646 0.793 4.145 1.00 90.62 114 ALA A N 1
ATOM 914 C CA . ALA A 1 114 ? -13.189 0.889 4.179 1.00 90.62 114 ALA A CA 1
ATOM 915 C C . ALA A 1 114 ? -12.468 -0.401 3.737 1.00 90.62 114 ALA A C 1
ATOM 917 O O . ALA A 1 114 ? -11.379 -0.325 3.176 1.00 90.62 114 ALA A O 1
ATOM 918 N N . VAL A 1 115 ? -13.053 -1.587 3.952 1.00 93.25 115 VAL A N 1
ATOM 919 C CA . VAL A 1 115 ? -12.435 -2.853 3.518 1.00 93.25 115 VAL A CA 1
ATOM 920 C C . VAL A 1 115 ? -12.498 -2.971 2.000 1.00 93.25 115 VAL A C 1
ATOM 922 O O . VAL A 1 115 ? -11.502 -3.309 1.362 1.00 93.25 115 VAL A O 1
ATOM 925 N N . THR A 1 116 ? -13.650 -2.643 1.420 1.00 94.69 116 THR A N 1
ATOM 926 C CA . THR A 1 116 ? -13.821 -2.601 -0.035 1.00 94.69 116 THR A CA 1
ATOM 927 C C . THR A 1 116 ? -12.891 -1.565 -0.673 1.00 94.69 116 THR A C 1
ATOM 929 O O . THR A 1 116 ? -12.188 -1.899 -1.623 1.00 94.69 116 THR A O 1
ATOM 932 N N . GLN A 1 117 ? -12.801 -0.354 -0.107 1.00 95.12 117 GLN A N 1
ATOM 933 C CA . GLN A 1 117 ? -11.873 0.685 -0.578 1.00 95.12 117 GLN A CA 1
ATOM 934 C C . GLN A 1 117 ? -10.416 0.202 -0.586 1.00 95.12 117 GLN A C 1
ATOM 936 O O . GLN A 1 117 ? -9.701 0.425 -1.557 1.00 95.12 117 GLN A O 1
ATOM 941 N N . LEU A 1 118 ? -9.979 -0.493 0.469 1.00 94.44 118 LEU A N 1
ATOM 942 C CA . LEU A 1 118 ? -8.633 -1.069 0.558 1.00 94.44 118 LEU A CA 1
ATOM 943 C C . LEU A 1 118 ? -8.343 -2.059 -0.574 1.00 94.44 118 LEU A C 1
ATOM 945 O O . LEU A 1 118 ? -7.290 -1.975 -1.201 1.00 94.44 118 LEU A O 1
ATOM 949 N N . ASN A 1 119 ? -9.269 -2.980 -0.847 1.00 95.19 119 ASN A N 1
ATOM 950 C CA . ASN A 1 119 ? -9.094 -3.957 -1.923 1.00 95.19 119 ASN A CA 1
ATOM 951 C C . ASN A 1 119 ? -9.017 -3.276 -3.292 1.00 95.19 119 ASN A C 1
ATOM 953 O O . ASN A 1 119 ? -8.137 -3.593 -4.086 1.00 95.19 119 ASN A O 1
ATOM 957 N N . GLU A 1 120 ? -9.884 -2.297 -3.541 1.00 95.44 120 GLU A N 1
ATOM 958 C CA . GLU A 1 120 ? -9.891 -1.536 -4.791 1.00 95.44 120 GLU A CA 1
ATOM 959 C C . GLU A 1 120 ? -8.591 -0.730 -4.985 1.00 95.44 120 GLU A C 1
ATOM 961 O O . GLU A 1 120 ? -8.073 -0.674 -6.100 1.00 95.44 120 GLU A O 1
ATOM 966 N N . ILE A 1 121 ? -8.009 -0.169 -3.913 1.00 95.38 121 ILE A N 1
ATOM 967 C CA . ILE A 1 121 ? -6.681 0.477 -3.955 1.00 95.38 121 ILE A CA 1
ATOM 968 C C . ILE A 1 121 ? -5.604 -0.526 -4.380 1.00 95.38 121 ILE A C 1
ATOM 970 O O . ILE A 1 121 ? -4.785 -0.222 -5.251 1.00 95.38 121 ILE A O 1
ATOM 974 N N . PHE A 1 122 ? -5.587 -1.718 -3.776 1.00 95.31 122 PHE A N 1
ATOM 975 C CA . PHE A 1 122 ? -4.604 -2.743 -4.126 1.00 95.31 122 PHE A CA 1
ATOM 976 C C . PHE A 1 122 ? -4.742 -3.181 -5.582 1.00 95.31 122 PHE A C 1
ATOM 978 O O . PHE A 1 122 ? -3.749 -3.187 -6.309 1.00 95.31 122 PHE A O 1
ATOM 985 N N . GLU A 1 123 ? -5.961 -3.477 -6.032 1.00 95.50 123 GLU A N 1
ATOM 986 C CA . GLU A 1 123 ? -6.223 -3.864 -7.419 1.00 95.50 123 GLU A CA 1
ATOM 987 C C . GLU A 1 123 ? -5.812 -2.766 -8.407 1.00 95.50 123 GLU A C 1
ATOM 989 O O . GLU A 1 123 ? -5.192 -3.059 -9.433 1.00 95.50 123 GLU A O 1
ATOM 994 N N . HIS A 1 124 ? -6.099 -1.499 -8.092 1.00 95.81 124 HIS A N 1
ATOM 995 C CA . HIS A 1 124 ? -5.704 -0.359 -8.915 1.00 95.81 124 HIS A CA 1
ATOM 996 C C . HIS A 1 124 ? -4.182 -0.302 -9.112 1.00 95.81 124 HIS A C 1
ATOM 998 O O . HIS A 1 124 ? -3.699 -0.294 -10.248 1.00 95.81 124 HIS A O 1
ATOM 1004 N N . TYR A 1 125 ? -3.413 -0.338 -8.021 1.00 94.94 125 TYR A N 1
ATOM 1005 C CA . TYR A 1 125 ? -1.955 -0.279 -8.110 1.00 94.94 125 TYR A CA 1
ATOM 1006 C C . TYR A 1 125 ? -1.339 -1.540 -8.716 1.00 94.94 125 TYR A C 1
ATOM 1008 O O . TYR A 1 125 ? -0.308 -1.458 -9.386 1.00 94.94 125 TYR A O 1
ATOM 1016 N N . GLU A 1 126 ? -1.936 -2.717 -8.530 1.00 96.75 126 GLU A N 1
ATOM 1017 C CA . GLU A 1 126 ? -1.491 -3.928 -9.223 1.00 96.75 126 GLU A CA 1
ATOM 1018 C C . GLU A 1 126 ? -1.638 -3.796 -10.743 1.00 96.75 126 GLU A C 1
ATOM 1020 O O . GLU A 1 126 ? -0.711 -4.140 -11.486 1.00 96.75 126 GLU A O 1
ATOM 1025 N N . GLN A 1 127 ? -2.758 -3.242 -11.213 1.00 95.31 127 GLN A N 1
ATOM 1026 C CA . GLN A 1 127 ? -2.997 -3.000 -12.636 1.00 95.31 127 GLN A CA 1
ATOM 1027 C C . GLN A 1 127 ? -2.042 -1.948 -13.210 1.00 95.31 127 GLN A C 1
ATOM 1029 O O . GLN A 1 127 ? -1.448 -2.179 -14.269 1.00 95.31 127 GLN A O 1
ATOM 1034 N N . GLU A 1 128 ? -1.842 -0.823 -12.517 1.00 96.00 128 GLU A N 1
ATOM 1035 C CA . GLU A 1 128 ? -0.876 0.199 -12.940 1.00 96.00 128 GLU A CA 1
ATOM 1036 C C . GLU A 1 128 ? 0.546 -0.361 -13.011 1.00 96.00 128 GLU A C 1
ATOM 1038 O O . GLU A 1 128 ? 1.240 -0.186 -14.015 1.00 96.00 128 GLU A O 1
ATOM 1043 N N . ASN A 1 129 ? 0.969 -1.113 -11.994 1.00 96.25 129 ASN A N 1
ATOM 1044 C CA . ASN A 1 129 ? 2.286 -1.742 -11.978 1.00 96.25 129 ASN A CA 1
ATOM 1045 C C . ASN A 1 129 ? 2.454 -2.755 -13.117 1.00 96.25 129 ASN A C 1
ATOM 1047 O O . ASN A 1 129 ? 3.525 -2.832 -13.725 1.00 96.25 129 ASN A O 1
ATOM 1051 N N . ALA A 1 130 ? 1.420 -3.541 -13.428 1.00 96.69 130 ALA A N 1
ATOM 1052 C CA . ALA A 1 130 ? 1.449 -4.468 -14.555 1.00 96.69 130 ALA A CA 1
ATOM 1053 C C . ALA A 1 130 ? 1.580 -3.726 -15.895 1.00 96.69 130 ALA A C 1
ATOM 1055 O O . ALA A 1 130 ? 2.369 -4.132 -16.753 1.00 96.69 130 ALA A O 1
ATOM 1056 N N . LYS A 1 131 ? 0.857 -2.612 -16.059 1.00 97.00 131 LYS A N 1
ATOM 1057 C CA . LYS A 1 131 ? 0.949 -1.751 -17.242 1.00 97.00 131 LYS A CA 1
ATOM 1058 C C . LYS A 1 131 ? 2.355 -1.167 -17.401 1.00 97.00 131 LYS A C 1
ATOM 1060 O O . LYS A 1 131 ? 2.964 -1.356 -18.452 1.00 97.00 131 LYS A O 1
ATOM 1065 N N . LEU A 1 132 ? 2.901 -0.552 -16.352 1.00 96.94 132 LEU A N 1
ATOM 1066 C CA . LEU A 1 132 ? 4.242 0.042 -16.367 1.00 96.94 132 LEU A CA 1
ATOM 1067 C C . LEU A 1 132 ? 5.330 -0.993 -16.672 1.00 96.94 132 LEU A C 1
ATOM 1069 O O . LEU A 1 132 ? 6.224 -0.733 -17.472 1.00 96.94 132 LEU A O 1
ATOM 1073 N N . LYS A 1 133 ? 5.238 -2.203 -16.106 1.00 97.44 133 LYS A N 1
ATOM 1074 C CA . LYS A 1 133 ? 6.173 -3.298 -16.423 1.00 97.44 133 LYS A CA 1
ATOM 1075 C C . LYS A 1 133 ? 6.164 -3.663 -17.908 1.00 97.44 133 LYS A C 1
ATOM 1077 O O . LYS A 1 133 ? 7.221 -3.923 -18.479 1.00 97.44 133 LYS A O 1
ATOM 1082 N N . ASN A 1 134 ? 4.990 -3.685 -18.535 1.00 97.00 134 ASN A N 1
ATOM 1083 C CA . ASN A 1 134 ? 4.880 -3.964 -19.965 1.00 97.00 134 ASN A CA 1
ATOM 1084 C C . ASN A 1 134 ? 5.444 -2.819 -20.817 1.00 97.00 134 ASN A C 1
ATOM 1086 O O . ASN A 1 134 ? 6.112 -3.085 -21.814 1.00 97.00 134 ASN A O 1
ATOM 1090 N N . GLU A 1 135 ? 5.216 -1.565 -20.419 1.00 97.44 135 GLU A N 1
ATOM 1091 C CA . GLU A 1 135 ? 5.788 -0.390 -21.089 1.00 97.44 135 GLU A CA 1
ATOM 1092 C C . GLU A 1 135 ? 7.319 -0.385 -21.015 1.00 97.44 135 GLU A C 1
ATOM 1094 O O . GLU A 1 135 ? 7.973 -0.210 -22.043 1.00 97.44 135 GLU A O 1
ATOM 1099 N N . ILE A 1 136 ? 7.885 -0.674 -19.838 1.00 97.38 136 ILE A N 1
ATOM 1100 C CA . ILE A 1 136 ? 9.334 -0.816 -19.638 1.00 97.38 136 ILE A CA 1
ATOM 1101 C C . ILE A 1 136 ? 9.888 -1.910 -20.547 1.00 97.38 136 ILE A C 1
ATOM 1103 O O . ILE A 1 136 ? 10.814 -1.652 -21.309 1.00 97.38 136 ILE A O 1
ATOM 1107 N N . ARG A 1 137 ? 9.282 -3.103 -20.545 1.00 97.06 137 ARG A N 1
ATOM 1108 C CA . ARG A 1 137 ? 9.722 -4.209 -21.408 1.00 97.06 137 ARG A CA 1
ATOM 1109 C C . ARG A 1 137 ? 9.677 -3.832 -22.892 1.00 97.06 137 ARG A C 1
ATOM 1111 O O . ARG A 1 137 ? 10.562 -4.216 -23.651 1.00 97.06 137 ARG A O 1
ATOM 1118 N N . ALA A 1 138 ? 8.653 -3.100 -23.327 1.00 97.19 138 ALA A N 1
ATOM 1119 C CA . ALA A 1 138 ? 8.557 -2.651 -24.712 1.00 97.19 138 ALA A CA 1
ATOM 1120 C C . ALA A 1 138 ? 9.655 -1.633 -25.066 1.00 97.19 138 ALA A C 1
ATOM 1122 O O . ALA A 1 138 ? 10.184 -1.670 -26.176 1.00 97.19 138 ALA A O 1
ATOM 1123 N N . GLU A 1 139 ? 10.007 -0.739 -24.140 1.00 97.44 139 GLU A N 1
ATOM 1124 C CA . GLU A 1 139 ? 11.104 0.215 -24.329 1.00 97.44 139 GLU A CA 1
ATOM 1125 C C . GLU A 1 139 ? 12.478 -0.470 -24.304 1.00 97.44 139 GLU A C 1
ATOM 1127 O O . GLU A 1 139 ? 13.338 -0.138 -25.112 1.00 97.44 139 GLU A O 1
ATOM 1132 N N . GLU A 1 140 ? 12.679 -1.473 -23.446 1.00 97.38 140 GLU A N 1
ATOM 1133 C CA . GLU A 1 140 ? 13.900 -2.290 -23.421 1.00 97.38 140 GLU A CA 1
ATO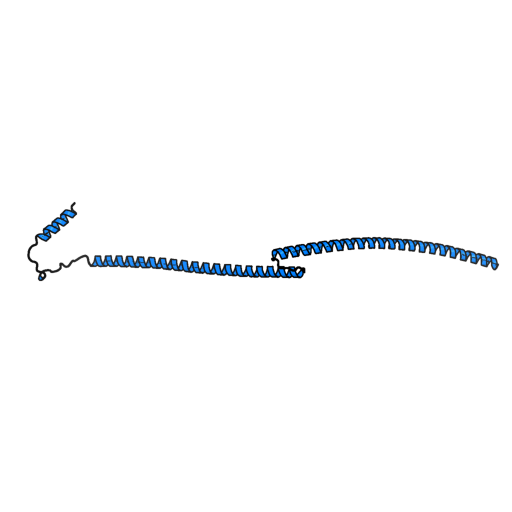M 1134 C C . GLU A 1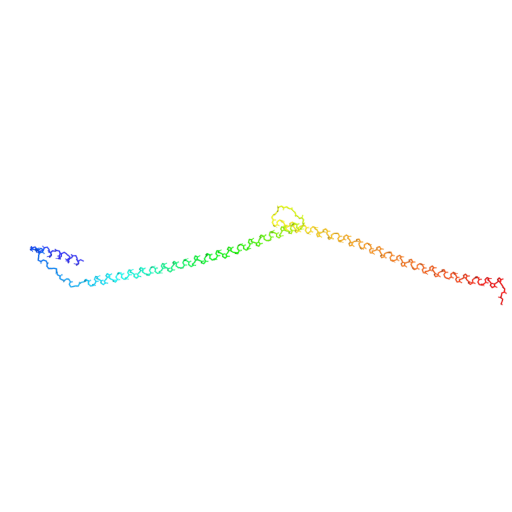 140 ? 14.150 -2.975 -24.769 1.00 97.38 140 GLU A C 1
ATOM 1136 O O . GLU A 1 140 ? 15.268 -2.932 -25.279 1.00 97.38 140 GLU A O 1
ATOM 1141 N N . VAL A 1 141 ? 13.105 -3.541 -25.386 1.00 97.31 141 VAL A N 1
ATOM 1142 C CA . VAL A 1 141 ? 13.203 -4.137 -26.729 1.00 97.31 141 VAL A CA 1
ATOM 1143 C C . VAL A 1 141 ? 13.576 -3.080 -27.770 1.00 97.31 141 VAL A C 1
ATOM 1145 O O . VAL A 1 141 ? 14.529 -3.280 -28.517 1.00 97.31 141 VAL A O 1
ATOM 1148 N N . ARG A 1 142 ? 12.903 -1.919 -27.773 1.00 96.62 142 ARG A N 1
ATOM 1149 C CA . ARG A 1 142 ? 13.235 -0.813 -28.693 1.00 96.62 142 ARG A CA 1
ATOM 1150 C C . ARG A 1 142 ? 14.678 -0.331 -28.537 1.00 96.62 142 ARG A C 1
ATOM 1152 O O . ARG A 1 142 ? 15.329 -0.008 -29.528 1.00 96.62 142 ARG A O 1
ATOM 1159 N N . ASN A 1 143 ? 15.173 -0.259 -27.305 1.00 97.56 143 ASN A N 1
ATOM 1160 C CA . ASN A 1 143 ? 16.549 0.143 -27.028 1.00 97.56 143 ASN A CA 1
ATOM 1161 C C . ASN A 1 143 ? 17.551 -0.905 -27.513 1.00 97.56 143 ASN A C 1
ATOM 1163 O O . ASN A 1 143 ? 18.588 -0.534 -28.058 1.00 97.56 143 ASN A O 1
ATOM 1167 N N . GLN A 1 144 ? 17.235 -2.192 -27.363 1.00 97.50 144 GLN A N 1
ATOM 1168 C CA . GLN A 1 144 ? 18.076 -3.263 -27.887 1.00 97.50 144 GLN A CA 1
ATOM 1169 C C . GLN A 1 144 ? 18.132 -3.245 -29.420 1.00 97.50 144 GLN A C 1
ATOM 1171 O O . GLN A 1 144 ? 19.212 -3.405 -29.985 1.00 97.50 144 GLN A O 1
ATOM 1176 N N . ASP A 1 145 ? 17.003 -3.003 -30.089 1.00 97.00 145 ASP A N 1
ATOM 1177 C CA . ASP A 1 145 ? 16.955 -2.882 -31.550 1.00 97.00 145 ASP A CA 1
ATOM 1178 C C . ASP A 1 145 ? 17.818 -1.708 -32.033 1.00 97.00 145 ASP A C 1
ATOM 1180 O O . ASP A 1 145 ? 18.676 -1.884 -32.896 1.00 97.00 145 ASP A O 1
ATOM 1184 N N . LYS A 1 146 ? 17.685 -0.534 -31.401 1.00 97.12 146 LYS A N 1
ATOM 1185 C CA . LYS A 1 146 ? 18.529 0.637 -31.699 1.00 97.12 146 LYS A CA 1
ATOM 1186 C C . LYS A 1 146 ? 20.010 0.386 -31.445 1.00 97.12 146 LYS A C 1
ATOM 1188 O O . LYS A 1 146 ? 20.845 0.884 -32.192 1.00 97.12 146 LYS A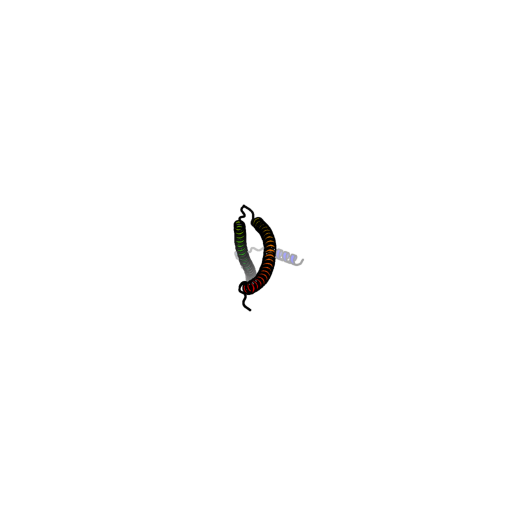 O 1
ATOM 1193 N N . LEU A 1 147 ? 20.348 -0.356 -30.392 1.00 97.62 147 LEU A N 1
ATOM 1194 C CA . LEU A 1 147 ? 21.734 -0.718 -30.113 1.00 97.62 147 LEU A CA 1
ATOM 1195 C C . LEU A 1 147 ? 22.303 -1.588 -31.240 1.00 97.62 147 LEU A C 1
ATOM 1197 O O . LEU A 1 147 ? 23.402 -1.323 -31.712 1.00 97.62 147 LEU A O 1
ATOM 1201 N N . ASN A 1 148 ? 21.534 -2.568 -31.721 1.00 97.12 148 ASN A N 1
ATOM 1202 C CA . ASN A 1 148 ? 21.943 -3.414 -32.842 1.00 97.12 148 ASN A CA 1
ATOM 1203 C C . ASN A 1 148 ? 22.100 -2.606 -34.146 1.00 97.12 148 ASN A C 1
ATOM 1205 O O . ASN A 1 148 ? 23.047 -2.833 -34.904 1.00 97.12 148 ASN A O 1
ATOM 1209 N N . GLU A 1 149 ? 21.194 -1.656 -34.407 1.00 97.19 149 GLU A N 1
ATOM 1210 C CA . GLU A 1 149 ? 21.299 -0.731 -35.544 1.00 97.19 149 GLU A CA 1
ATOM 1211 C C . GLU A 1 149 ? 22.574 0.116 -35.458 1.00 97.19 149 GLU A C 1
ATOM 1213 O O . GLU A 1 149 ? 23.316 0.201 -36.435 1.00 97.19 149 GLU A O 1
ATOM 1218 N N . LEU A 1 150 ? 22.872 0.690 -34.286 1.00 96.62 150 LEU A N 1
ATOM 1219 C CA . LEU A 1 150 ? 24.090 1.472 -34.064 1.00 96.62 150 LEU A CA 1
ATOM 1220 C C . LEU A 1 150 ? 25.348 0.641 -34.296 1.00 96.62 150 LEU A C 1
ATOM 1222 O O . LEU A 1 150 ? 26.216 1.077 -35.041 1.00 96.62 150 LEU A O 1
ATOM 1226 N N . THR A 1 151 ? 25.416 -0.570 -33.743 1.00 96.00 151 THR A N 1
ATOM 1227 C CA . THR A 1 151 ? 26.556 -1.468 -33.966 1.00 96.00 151 THR A CA 1
ATOM 1228 C C . THR A 1 151 ? 26.735 -1.807 -35.447 1.00 96.00 151 THR A C 1
ATOM 1230 O O . THR A 1 151 ? 27.860 -1.909 -35.927 1.00 96.00 151 THR A O 1
ATOM 1233 N N . THR A 1 152 ? 25.642 -1.953 -36.202 1.00 96.50 152 THR A N 1
ATOM 1234 C CA . THR A 1 152 ? 25.719 -2.181 -37.654 1.00 96.50 152 THR A CA 1
ATOM 1235 C C . THR A 1 152 ? 26.311 -0.967 -38.369 1.00 96.50 152 THR A C 1
ATOM 1237 O O . THR A 1 152 ? 27.232 -1.116 -39.166 1.00 96.50 152 THR A O 1
ATOM 1240 N N . VAL A 1 153 ? 25.837 0.236 -38.038 1.00 97.06 153 VAL A N 1
ATOM 1241 C CA . VAL A 1 153 ? 26.356 1.486 -38.613 1.00 97.06 153 VAL A CA 1
ATOM 1242 C C . VAL A 1 153 ? 27.824 1.713 -38.242 1.00 97.06 153 VAL A C 1
ATOM 1244 O O . VAL A 1 153 ? 28.596 2.160 -39.084 1.00 97.06 153 VAL A O 1
ATOM 1247 N N . GLU A 1 154 ? 28.226 1.408 -37.009 1.00 96.06 154 GLU A N 1
ATOM 1248 C CA . GLU A 1 154 ? 29.624 1.497 -36.571 1.00 96.06 154 GLU A CA 1
ATOM 1249 C C . GLU A 1 154 ? 30.525 0.583 -37.410 1.00 96.06 154 GLU A C 1
ATOM 1251 O O . GLU A 1 154 ? 31.537 1.051 -37.933 1.00 96.06 154 GLU A O 1
ATOM 1256 N N . ASN A 1 155 ? 30.113 -0.669 -37.637 1.00 95.69 155 ASN A N 1
ATOM 1257 C CA . ASN A 1 155 ? 30.845 -1.594 -38.507 1.00 95.69 155 ASN A CA 1
ATOM 1258 C C . ASN A 1 155 ? 30.936 -1.075 -39.954 1.00 95.69 155 ASN A C 1
ATOM 1260 O O . ASN A 1 155 ? 32.008 -1.111 -40.555 1.00 95.69 155 ASN A O 1
ATOM 1264 N N . ASP A 1 156 ? 29.839 -0.543 -40.507 1.00 96.81 156 ASP A N 1
ATOM 1265 C CA . ASP A 1 156 ? 29.832 0.024 -41.862 1.00 96.81 156 ASP A CA 1
ATOM 1266 C C . ASP A 1 156 ? 30.794 1.220 -41.984 1.00 96.81 156 ASP A C 1
ATOM 1268 O O . ASP A 1 156 ? 31.469 1.392 -43.004 1.00 96.81 156 ASP A O 1
ATOM 1272 N N . VAL A 1 157 ? 30.881 2.061 -40.947 1.00 97.00 157 VAL A N 1
ATOM 1273 C CA . VAL A 1 157 ? 31.820 3.191 -40.900 1.00 97.00 157 VAL A CA 1
ATOM 1274 C C . VAL A 1 157 ? 33.267 2.702 -40.871 1.00 97.00 157 VAL A C 1
ATOM 1276 O O . VAL A 1 157 ? 34.095 3.248 -41.605 1.00 97.00 157 VAL A O 1
ATOM 1279 N N . GLU A 1 158 ? 33.574 1.676 -40.075 1.00 96.19 158 GLU A N 1
ATOM 1280 C CA . GLU A 1 158 ? 34.909 1.068 -40.029 1.00 96.19 158 GLU A CA 1
ATOM 1281 C C . GLU A 1 158 ? 35.316 0.489 -41.395 1.00 96.19 158 GLU A C 1
ATOM 1283 O O . GLU A 1 158 ? 36.421 0.757 -41.884 1.00 96.19 158 GLU A O 1
ATOM 1288 N N . ASP A 1 159 ? 34.405 -0.219 -42.067 1.00 96.75 159 ASP A N 1
ATOM 1289 C CA . ASP A 1 159 ? 34.631 -0.773 -43.406 1.00 96.75 159 ASP A CA 1
ATOM 1290 C C . ASP A 1 159 ? 34.861 0.326 -44.454 1.00 96.75 159 ASP A C 1
ATOM 1292 O O . ASP A 1 159 ? 35.782 0.239 -45.278 1.00 96.75 159 ASP A O 1
ATOM 1296 N N . LEU A 1 160 ? 34.058 1.394 -44.425 1.00 97.25 160 LEU A N 1
ATOM 1297 C CA . LEU A 1 160 ? 34.228 2.544 -45.317 1.00 97.25 160 LEU A CA 1
ATOM 1298 C C . LEU A 1 160 ? 35.547 3.278 -45.060 1.00 97.25 160 LEU A C 1
ATOM 1300 O O . LEU A 1 160 ? 36.207 3.721 -46.006 1.00 97.25 160 LEU A O 1
ATOM 1304 N N . GLU A 1 161 ? 35.967 3.399 -43.801 1.00 97.31 161 GLU A N 1
ATOM 1305 C CA . GLU A 1 161 ? 37.258 3.980 -43.448 1.00 97.31 161 GLU A CA 1
ATOM 1306 C C . GLU A 1 161 ? 38.418 3.133 -43.987 1.00 97.31 161 GLU A C 1
ATOM 1308 O O . GLU A 1 161 ? 39.367 3.677 -44.568 1.00 97.31 161 GLU A O 1
ATOM 1313 N N . PHE A 1 162 ? 38.320 1.807 -43.891 1.00 96.88 162 PHE A N 1
ATOM 1314 C CA . PHE A 1 162 ? 39.292 0.899 -44.490 1.00 96.88 162 PHE A CA 1
ATOM 1315 C C . PHE A 1 162 ? 39.361 1.051 -46.019 1.00 96.88 162 PHE A C 1
ATOM 1317 O O . PHE A 1 162 ? 40.452 1.207 -46.579 1.00 96.88 162 PHE A O 1
ATOM 1324 N N . GLN A 1 163 ? 38.211 1.087 -46.702 1.00 97.06 163 GLN A N 1
ATOM 1325 C CA . GLN A 1 163 ? 38.144 1.293 -48.155 1.00 97.06 163 GLN A CA 1
ATOM 1326 C C . GLN A 1 163 ? 38.757 2.635 -48.574 1.00 97.06 163 GLN A C 1
ATOM 1328 O O . GLN A 1 163 ? 39.581 2.677 -49.492 1.00 97.06 163 GLN A O 1
ATOM 1333 N N . LYS A 1 164 ? 38.421 3.725 -47.869 1.00 97.38 164 LYS A N 1
ATOM 1334 C CA . LYS A 1 164 ? 39.005 5.059 -48.083 1.00 97.38 164 LYS A CA 1
ATOM 1335 C C . LYS A 1 164 ? 40.530 5.010 -48.003 1.00 97.38 164 LYS A C 1
ATOM 1337 O O . LYS A 1 164 ? 41.211 5.557 -48.870 1.00 97.38 164 LYS A O 1
ATOM 1342 N N . ASN A 1 165 ? 41.073 4.355 -46.978 1.00 97.19 165 ASN A N 1
ATOM 1343 C CA . ASN A 1 165 ? 42.516 4.282 -46.759 1.00 97.19 165 ASN A CA 1
ATOM 1344 C C . ASN A 1 165 ? 43.234 3.480 -47.857 1.00 97.19 165 ASN A C 1
ATOM 1346 O O . ASN A 1 165 ? 44.310 3.887 -48.301 1.00 97.19 165 ASN A O 1
ATOM 1350 N N . ASN A 1 166 ? 42.629 2.395 -48.349 1.00 96.75 166 ASN A N 1
ATOM 1351 C CA . ASN A 1 166 ? 43.176 1.633 -49.476 1.00 96.75 166 ASN A CA 1
ATOM 1352 C C . ASN A 1 166 ? 43.170 2.445 -50.775 1.00 96.75 166 ASN A C 1
ATOM 1354 O O . ASN A 1 166 ? 44.205 2.540 -51.432 1.00 96.75 166 ASN A O 1
ATOM 1358 N N . LEU A 1 167 ? 42.056 3.109 -51.098 1.00 96.94 167 LEU A N 1
ATOM 1359 C CA . LEU A 1 167 ? 41.962 3.965 -52.285 1.00 96.94 167 LEU A CA 1
ATOM 1360 C C . LEU A 1 167 ? 42.973 5.120 -52.243 1.00 96.94 167 LEU A C 1
ATOM 1362 O O . LEU A 1 167 ? 43.597 5.438 -53.255 1.00 96.94 167 LEU A O 1
ATOM 1366 N N . LEU A 1 168 ? 43.192 5.728 -51.072 1.00 97.06 168 LEU A N 1
ATOM 1367 C CA . LEU A 1 168 ? 44.225 6.754 -50.893 1.00 97.06 168 LEU A CA 1
ATOM 1368 C C . LEU A 1 168 ? 45.635 6.206 -51.148 1.00 97.06 168 LEU A C 1
ATOM 1370 O O . LEU A 1 168 ? 46.471 6.900 -51.731 1.00 97.06 168 LEU A O 1
ATOM 1374 N N . LYS A 1 169 ? 45.913 4.968 -50.729 1.00 96.38 169 LYS A N 1
ATOM 1375 C CA . LYS A 1 169 ? 47.196 4.310 -50.988 1.00 96.38 169 LYS A CA 1
ATOM 1376 C C . LYS A 1 169 ? 47.399 4.051 -52.483 1.00 96.38 169 LYS A C 1
ATOM 1378 O O . LYS A 1 169 ? 48.439 4.433 -53.014 1.00 96.38 169 LYS A O 1
ATOM 1383 N N . GLU A 1 170 ? 46.399 3.489 -53.158 1.00 95.69 170 GLU A N 1
ATOM 1384 C CA . GLU A 1 170 ? 46.428 3.244 -54.606 1.00 95.69 170 GLU A CA 1
ATOM 1385 C C . GLU A 1 170 ? 46.612 4.545 -55.401 1.00 95.69 170 GLU A C 1
ATOM 1387 O O . GLU A 1 170 ? 47.442 4.619 -56.311 1.00 95.69 170 GLU A O 1
ATOM 1392 N N . LEU A 1 171 ? 45.903 5.613 -55.018 1.00 96.00 171 LEU A N 1
ATOM 1393 C CA . LEU A 1 171 ? 46.042 6.927 -55.643 1.00 96.00 171 LEU A CA 1
ATOM 1394 C C . LEU A 1 171 ? 47.461 7.488 -55.482 1.00 96.00 171 LEU A C 1
ATOM 1396 O O . LEU A 1 171 ? 48.031 8.016 -56.438 1.00 96.00 171 LEU A O 1
ATOM 1400 N N . ASN A 1 172 ? 48.054 7.357 -54.294 1.00 95.44 172 ASN A N 1
ATOM 1401 C CA . ASN A 1 172 ? 49.427 7.794 -54.041 1.00 95.44 172 ASN A CA 1
ATOM 1402 C C . ASN A 1 172 ? 50.452 7.005 -54.873 1.00 95.44 172 ASN A C 1
ATOM 1404 O O . ASN A 1 172 ? 51.399 7.595 -55.399 1.00 95.44 172 ASN A O 1
ATOM 1408 N N . GLU A 1 173 ? 50.264 5.694 -55.029 1.00 94.81 173 GLU A N 1
ATOM 1409 C CA . GLU A 1 173 ? 51.110 4.845 -55.879 1.00 94.81 173 GLU A CA 1
ATOM 1410 C C . GLU A 1 173 ? 50.995 5.223 -57.367 1.00 94.81 173 GLU A C 1
ATOM 1412 O O . GLU A 1 173 ? 52.014 5.350 -58.061 1.00 94.81 173 GLU A O 1
ATOM 1417 N N . CYS A 1 174 ? 49.776 5.493 -57.843 1.00 93.62 174 CYS A N 1
ATOM 1418 C CA . CYS A 1 174 ? 49.525 5.976 -59.200 1.00 93.62 174 CYS A CA 1
ATOM 1419 C C . CYS A 1 174 ? 50.186 7.343 -59.442 1.00 93.62 174 CYS A C 1
ATOM 1421 O O . CYS A 1 174 ? 50.958 7.502 -60.390 1.00 93.62 174 CYS A O 1
ATOM 1423 N N . ASN A 1 175 ? 49.974 8.306 -58.538 1.00 93.88 175 ASN A N 1
ATOM 1424 C CA . ASN A 1 175 ? 50.578 9.638 -58.618 1.00 93.88 175 ASN A CA 1
ATOM 1425 C C . ASN A 1 175 ? 52.108 9.569 -58.654 1.00 93.88 175 ASN A C 1
ATOM 1427 O O . ASN A 1 175 ? 52.740 10.232 -59.475 1.00 93.88 175 ASN A O 1
ATOM 1431 N N . ARG A 1 176 ? 52.721 8.729 -57.811 1.00 92.19 176 ARG A N 1
ATOM 1432 C CA . ARG A 1 176 ? 54.175 8.521 -57.816 1.00 92.19 176 ARG A CA 1
ATOM 1433 C C . ARG A 1 176 ? 54.669 7.984 -59.160 1.00 92.19 176 ARG A C 1
ATOM 1435 O O . ARG A 1 176 ? 55.683 8.458 -59.667 1.00 92.19 176 ARG A O 1
ATOM 1442 N N . THR A 1 177 ? 53.955 7.019 -59.733 1.00 91.69 177 THR A N 1
ATOM 1443 C CA . THR A 1 177 ? 54.277 6.453 -61.050 1.00 91.69 177 THR A CA 1
ATOM 1444 C C . THR A 1 177 ? 54.176 7.509 -62.150 1.00 91.69 177 THR A C 1
ATOM 1446 O O . THR A 1 177 ? 55.091 7.635 -62.962 1.00 91.69 177 THR A O 1
ATOM 1449 N N . LEU A 1 178 ? 53.113 8.316 -62.147 1.00 92.19 178 LEU A N 1
ATOM 1450 C CA . LEU A 1 178 ? 52.917 9.394 -63.119 1.00 92.19 178 LEU A CA 1
ATOM 1451 C C . LEU A 1 178 ? 54.020 10.452 -63.051 1.00 92.19 178 LEU A C 1
ATOM 1453 O O . LEU A 1 178 ? 54.526 10.852 -64.095 1.00 92.19 178 LEU A O 1
ATOM 1457 N N . ILE A 1 179 ? 54.439 10.858 -61.848 1.00 91.75 179 ILE A N 1
ATOM 1458 C CA . ILE A 1 179 ? 55.553 11.803 -61.665 1.00 91.75 179 ILE A CA 1
ATOM 1459 C C . ILE A 1 179 ? 56.841 11.251 -62.290 1.00 91.75 179 ILE A C 1
ATOM 1461 O O . ILE A 1 179 ? 57.549 11.977 -62.984 1.00 91.75 179 ILE A O 1
ATOM 1465 N N . ILE A 1 180 ? 57.140 9.963 -62.081 1.00 88.88 180 ILE A N 1
ATOM 1466 C CA . ILE A 1 180 ? 58.316 9.314 -62.680 1.00 88.88 180 ILE A CA 1
ATOM 1467 C C . ILE A 1 180 ? 58.212 9.318 -64.209 1.00 88.88 180 ILE A C 1
ATOM 1469 O O . ILE A 1 180 ? 59.170 9.688 -64.884 1.00 88.88 180 ILE A O 1
ATOM 1473 N N . LEU A 1 181 ? 57.057 8.937 -64.761 1.00 89.19 181 LEU A N 1
ATOM 1474 C CA . LEU A 1 181 ? 56.840 8.915 -66.209 1.00 89.19 181 LEU A CA 1
ATOM 1475 C C . LEU A 1 181 ? 56.962 10.313 -66.829 1.00 89.19 181 LEU A C 1
ATOM 1477 O O . LEU A 1 181 ? 57.617 10.460 -67.858 1.00 89.19 181 LEU A O 1
ATOM 1481 N N . GLN A 1 182 ? 56.404 11.340 -66.184 1.00 87.62 182 GLN A N 1
ATOM 1482 C CA . GLN A 1 182 ? 56.550 12.735 -66.608 1.00 87.62 182 GLN A CA 1
ATOM 1483 C C . GLN A 1 182 ? 58.012 13.190 -66.572 1.00 87.62 182 GLN A C 1
ATOM 1485 O O . GLN A 1 182 ? 58.476 13.807 -67.526 1.00 87.62 182 GLN A O 1
ATOM 1490 N N . ALA A 1 183 ? 58.761 12.850 -65.520 1.00 84.25 183 ALA A N 1
ATOM 1491 C CA . ALA A 1 183 ? 60.181 13.182 -65.424 1.00 84.25 183 ALA A CA 1
ATOM 1492 C C . ALA A 1 183 ? 61.015 12.502 -66.527 1.00 84.25 183 ALA A C 1
ATOM 1494 O O . ALA A 1 183 ? 61.876 13.140 -67.131 1.00 84.25 183 ALA A O 1
ATOM 1495 N N . ILE A 1 184 ? 60.733 11.230 -66.832 1.00 85.25 184 ILE A N 1
ATOM 1496 C CA . ILE A 1 184 ? 61.369 10.508 -67.947 1.00 85.25 184 ILE A CA 1
ATOM 1497 C C . ILE A 1 184 ? 61.042 11.187 -69.279 1.00 85.25 184 ILE A C 1
ATOM 1499 O O . ILE A 1 184 ? 61.941 11.414 -70.086 1.00 85.25 184 ILE A O 1
ATOM 1503 N N . GLN A 1 185 ? 59.772 11.526 -69.509 1.00 84.88 185 GLN A N 1
ATOM 1504 C CA . GLN A 1 185 ? 59.347 12.204 -70.728 1.00 84.88 185 GLN A CA 1
ATOM 1505 C C . GLN A 1 185 ? 60.045 13.560 -70.885 1.00 84.88 185 GLN A C 1
ATOM 1507 O O . GLN A 1 185 ? 60.601 13.827 -71.942 1.00 84.88 185 GLN A O 1
ATOM 1512 N N . MET A 1 186 ? 60.112 14.370 -69.825 1.00 79.94 186 MET A N 1
ATOM 1513 C CA . MET A 1 186 ? 60.840 15.641 -69.849 1.00 79.94 186 MET A CA 1
ATOM 1514 C C . MET A 1 186 ? 62.333 15.455 -70.156 1.00 79.94 186 MET A C 1
ATOM 1516 O O . MET A 1 186 ? 62.882 16.201 -70.961 1.00 79.94 186 MET A O 1
ATOM 1520 N N . ASN A 1 187 ? 63.001 14.453 -69.576 1.00 78.25 187 ASN A N 1
ATOM 1521 C CA . ASN A 1 187 ? 64.404 14.175 -69.908 1.00 78.25 187 ASN A CA 1
ATOM 1522 C C . ASN A 1 187 ? 64.590 13.800 -71.386 1.00 78.25 187 ASN A C 1
ATOM 1524 O O . ASN A 1 187 ? 65.548 14.250 -72.015 1.00 78.25 187 ASN A O 1
ATOM 1528 N N . ASN A 1 188 ? 63.664 13.020 -71.949 1.00 77.06 188 ASN A N 1
ATOM 1529 C CA . ASN A 1 188 ? 63.697 12.635 -73.360 1.00 77.06 188 ASN A CA 1
ATOM 1530 C C . ASN A 1 188 ? 63.379 13.813 -74.299 1.00 77.06 188 ASN A C 1
ATOM 1532 O O . ASN A 1 188 ? 64.023 13.944 -75.337 1.00 77.06 188 ASN A O 1
ATOM 1536 N N . ASP A 1 189 ? 62.428 14.676 -73.931 1.00 74.81 189 ASP A N 1
ATOM 1537 C CA . ASP A 1 189 ? 61.981 15.813 -74.747 1.00 74.81 189 ASP A CA 1
ATOM 1538 C C . ASP A 1 189 ? 62.986 16.981 -74.732 1.00 74.81 189 ASP A C 1
ATOM 1540 O O . ASP A 1 189 ? 63.118 17.695 -75.727 1.00 74.81 189 ASP A O 1
ATOM 1544 N N . TYR A 1 190 ? 63.722 17.176 -73.630 1.00 65.94 190 TYR A N 1
ATOM 1545 C CA . TYR A 1 190 ? 64.693 18.271 -73.482 1.00 65.94 190 TYR A CA 1
ATOM 1546 C C . TYR A 1 190 ? 66.161 17.856 -73.668 1.00 65.94 190 TYR A C 1
ATOM 1548 O O . TYR A 1 190 ? 67.030 18.725 -73.640 1.00 65.94 190 TYR A O 1
ATOM 1556 N N . GLY A 1 191 ? 66.455 16.569 -73.888 1.00 56.53 191 GLY A N 1
ATOM 1557 C CA . GLY A 1 191 ? 67.774 16.094 -74.325 1.00 56.53 191 GLY A CA 1
ATOM 1558 C C . GLY A 1 191 ? 68.933 16.402 -73.370 1.00 56.53 191 GLY A C 1
ATOM 1559 O O . GLY A 1 191 ? 70.033 16.704 -73.831 1.00 56.53 191 GLY A O 1
ATOM 1560 N N . TRP A 1 192 ? 68.713 16.347 -72.055 1.00 56.19 192 TRP A N 1
ATOM 1561 C CA . TRP A 1 192 ? 69.802 16.470 -71.081 1.00 56.19 192 TRP A CA 1
ATOM 1562 C C . TRP A 1 192 ? 70.402 15.086 -70.811 1.00 56.19 192 TRP A C 1
ATOM 1564 O O . TRP A 1 192 ? 69.779 14.257 -70.148 1.00 56.19 192 TRP A O 1
ATOM 1574 N N . THR A 1 193 ? 71.595 14.840 -71.360 1.00 51.03 193 THR A N 1
ATOM 1575 C CA . THR A 1 193 ? 72.510 13.761 -70.938 1.00 51.03 193 THR A CA 1
ATOM 1576 C C . THR A 1 193 ? 73.280 14.160 -69.693 1.00 51.03 193 THR A C 1
ATOM 1578 O O . THR A 1 193 ? 73.830 15.287 -69.718 1.00 51.03 193 THR A O 1
#

Secondary structure (DSSP, 8-state):
-HHHHHHHHHHHHHHT--S---TTS-PPP---SSHHHHHHHHHHHHHHHHHHHHHHHHHHHHHHHHHHHHHHHHHHHHHHHHHHHHHHHHHHHHHHHHHHHHHHHTT--S---HHHHHHHHHHHHHHHHHHHHHHHHHHHHHHHHHHHHHHHHHHHHHHHHHHHHHHHHHHHHHHHHHHHHHHHHHHHHHT--

Radius of gyration: 67.97 Å; chains: 1; bounding box: 134×57×184 Å